Protein 9FF9 (pdb70)

Structure (mmCIF, N/CA/C/O backbone):
data_9FF9
#
_entry.id   9FF9
#
_cell.length_a   25.401
_cell.length_b   38.318
_cell.length_c   97.542
_cell.angle_alpha   97.71
_cell.angle_beta   94.71
_cell.angle_gamma   101.5
#
_symmetry.space_group_name_H-M   'P 1'
#
loop_
_entity.id
_entity.type
_entity.pdbx_description
1 polymer Tropomyosin
2 water water
#
loop_
_atom_site.group_PDB
_atom_site.id
_atom_site.type_symbol
_atom_site.label_atom_id
_atom_site.label_alt_id
_atom_site.label_comp_id
_atom_site.label_asym_id
_atom_site.label_entity_id
_atom_site.label_seq_id
_atom_site.pdbx_PDB_ins_code
_atom_site.Cartn_x
_atom_site.Cartn_y
_atom_site.Cartn_z
_atom_site.occupancy
_atom_site.B_iso_or_equiv
_atom_site.auth_seq_id
_atom_site.auth_comp_id
_atom_site.auth_asym_id
_atom_site.auth_atom_id
_atom_site.pdbx_PDB_model_num
ATOM 4 N N . MET A 1 2 ? 80.024 -119.876 94.147 1 16.01 2 MET A N 1
ATOM 5 C CA . MET A 1 2 ? 80.544 -119.343 92.902 1 14.76 2 MET A CA 1
ATOM 6 C C . MET A 1 2 ? 79.391 -119.02 91.958 1 15.4 2 MET A C 1
ATOM 7 O O . MET A 1 2 ? 79.493 -118.059 91.157 1 26.04 2 MET A O 1
ATOM 12 N N . ASP A 1 3 ? 78.313 -119.794 92.035 1 33.14 3 ASP A N 1
ATOM 13 C CA . ASP A 1 3 ? 77.153 -119.567 91.18 1 24.94 3 ASP A CA 1
ATOM 14 C C . ASP A 1 3 ? 76.542 -118.197 91.452 1 17.5 3 ASP A C 1
ATOM 15 O O . ASP A 1 3 ? 76.115 -117.51 90.528 1 25.17 3 ASP A O 1
ATOM 20 N N . LYS A 1 4 ? 76.504 -117.795 92.725 1 15.97 4 LYS A N 1
ATOM 21 C CA . LYS A 1 4 ? 76.045 -116.447 93.037 1 17.43 4 LYS A CA 1
ATOM 22 C C . LYS A 1 4 ? 77.054 -115.402 92.582 1 20.67 4 LYS A C 1
ATOM 23 O O . LYS A 1 4 ? 76.665 -114.296 92.188 1 29.21 4 LYS A O 1
ATOM 29 N N . LEU A 1 5 ? 78.345 -115.735 92.619 1 22.16 5 LEU A N 1
ATOM 30 C CA . LEU A 1 5 ? 79.368 -114.791 92.185 1 17.94 5 LEU A CA 1
ATOM 31 C C . LEU A 1 5 ? 79.287 -114.554 90.683 1 18.8 5 LEU A C 1
ATOM 32 O O . LEU A 1 5 ? 79.272 -113.406 90.227 1 22.95 5 LEU A O 1
ATOM 37 N N . ARG A 1 6 ? 79.23 -115.635 89.898 1 19.48 6 ARG A N 1
ATOM 38 C CA . ARG A 1 6 ? 79.064 -115.497 88.455 1 15.76 6 ARG A CA 1
ATOM 39 C C . ARG A 1 6 ? 77.771 -114.773 88.112 1 19.92 6 ARG A C 1
ATOM 40 O O . ARG A 1 6 ? 77.707 -114.057 87.107 1 27.18 6 ARG A O 1
ATOM 48 N N . GLU A 1 7 ? 76.736 -114.943 88.937 1 29.07 7 GLU A N 1
ATOM 49 C CA . GLU A 1 7 ? 75.476 -114.243 88.713 1 24.72 7 GLU A CA 1
ATOM 50 C C . GLU A 1 7 ? 75.66 -112.734 88.805 1 25.34 7 GLU A C 1
ATOM 51 O O . GLU A 1 7 ? 75.285 -111.993 87.889 1 42.11 7 GLU A O 1
ATOM 57 N N . LYS A 1 8 ? 76.241 -112.258 89.91 1 26.43 8 LYS A N 1
ATOM 58 C CA . LYS A 1 8 ? 76.368 -110.819 90.116 1 28.09 8 LYS A CA 1
ATOM 59 C C . LYS A 1 8 ? 77.314 -110.19 89.099 1 20.26 8 LYS A C 1
ATOM 60 O O . LYS A 1 8 ? 77.038 -109.103 88.579 1 22.54 8 LYS A O 1
ATOM 66 N N . ILE A 1 9 ? 78.43 -110.858 88.8 1 29.17 9 ILE A N 1
ATOM 67 C CA . IL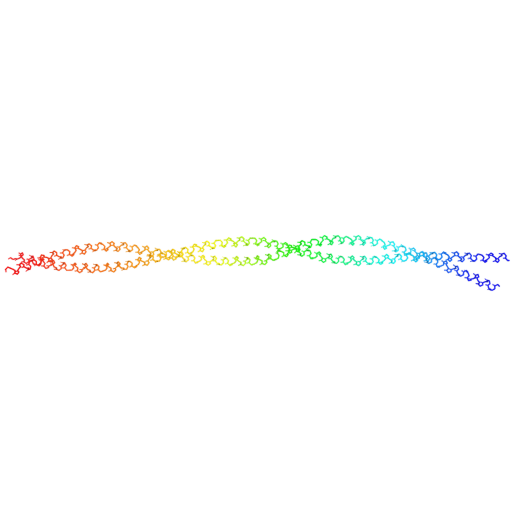E A 1 9 ? 79.389 -110.312 87.844 1 16.31 9 ILE A CA 1
ATOM 68 C C . ILE A 1 9 ? 78.76 -110.21 86.459 1 30 9 ILE A C 1
ATOM 69 O O . ILE A 1 9 ? 78.88 -109.183 85.781 1 43.78 9 ILE A O 1
ATOM 74 N N . ASN A 1 10 ? 78.072 -111.269 86.022 1 30.96 10 ASN A N 1
ATOM 75 C CA . ASN A 1 10 ? 77.393 -111.221 84.731 1 22.7 10 ASN A CA 1
ATOM 76 C C . ASN A 1 10 ? 76.275 -110.188 84.728 1 27.03 10 ASN A C 1
ATOM 77 O O . ASN A 1 10 ? 76.01 -109.565 83.694 1 36.84 10 ASN A O 1
ATOM 82 N N . ALA A 1 11 ? 75.612 -109.989 85.87 1 24.22 11 ALA A N 1
ATOM 83 C CA . ALA A 1 11 ? 74.603 -108.94 85.958 1 19.4 11 ALA A CA 1
ATOM 84 C C . ALA A 1 11 ? 75.237 -107.555 85.939 1 25.62 11 ALA A C 1
ATOM 85 O O . ALA A 1 11 ? 74.636 -106.605 85.423 1 26.89 11 ALA A O 1
ATOM 87 N N . ALA A 1 12 ? 76.444 -107.42 86.491 1 24.51 12 ALA A N 1
ATOM 88 C CA . ALA A 1 12 ? 77.127 -106.132 86.465 1 26.76 12 ALA A CA 1
ATOM 89 C C . ALA A 1 12 ? 77.65 -105.815 85.071 1 23.26 12 ALA A C 1
ATOM 90 O O . ALA A 1 12 ? 77.596 -104.662 84.629 1 24.67 12 ALA A O 1
ATOM 92 N N . ARG A 1 13 ? 78.161 -106.824 84.363 1 27.57 13 ARG A N 1
ATOM 93 C CA . ARG A 1 13 ? 78.641 -106.591 83.005 1 31.14 13 ARG A CA 1
ATOM 94 C C . ARG A 1 13 ? 77.486 -106.279 82.061 1 29.99 13 ARG A C 1
ATOM 95 O O . ARG A 1 13 ? 77.622 -105.439 81.164 1 36.43 13 ARG A O 1
ATOM 103 N N . ALA A 1 14 ? 76.34 -106.938 82.25 1 25.32 14 ALA A N 1
ATOM 104 C CA . ALA A 1 14 ? 75.158 -106.589 81.469 1 24.07 14 ALA A CA 1
ATOM 105 C C . ALA A 1 14 ? 74.653 -105.197 81.829 1 30.3 14 ALA A C 1
ATOM 106 O O . ALA A 1 14 ? 74.173 -104.46 80.96 1 24.1 14 ALA A O 1
ATOM 108 N N . GLU A 1 15 ? 74.752 -104.821 83.106 1 31.68 15 GLU A N 1
ATOM 109 C CA . GLU A 1 15 ? 74.356 -103.477 83.511 1 26.65 15 GLU A CA 1
ATOM 110 C C . GLU A 1 15 ? 75.297 -102.424 82.944 1 31.22 15 GLU A C 1
ATOM 111 O O . GLU A 1 15 ? 74.873 -101.298 82.659 1 38.21 15 GLU A O 1
ATOM 117 N N . THR A 1 16 ? 76.576 -102.762 82.78 1 26.44 16 THR A N 1
ATOM 118 C CA . THR A 1 16 ? 77.503 -101.83 82.15 1 23.76 16 THR A CA 1
ATOM 119 C C . THR A 1 16 ? 77.251 -101.74 80.65 1 38.18 16 THR A C 1
ATOM 120 O O . THR A 1 16 ? 77.334 -100.654 80.064 1 47.21 16 THR A O 1
ATOM 124 N N . ASP A 1 17 ? 76.928 -102.869 80.016 1 33.93 17 ASP A N 1
ATOM 125 C CA . ASP A 1 17 ? 76.697 -102.869 78.576 1 36.24 17 ASP A CA 1
ATOM 126 C C . ASP A 1 17 ? 75.435 -102.101 78.205 1 38.08 17 ASP A C 1
ATOM 127 O O . ASP A 1 17 ? 75.392 -101.456 77.151 1 40.54 17 ASP A O 1
ATOM 132 N N . GLU A 1 18 ? 74.399 -102.155 79.045 1 40.45 18 GLU A N 1
ATOM 133 C CA . GLU A 1 18 ? 73.211 -101.353 78.776 1 39.12 18 GLU A CA 1
ATOM 134 C C . GLU A 1 18 ? 73.465 -99.882 79.065 1 46.28 18 GLU A C 1
ATOM 135 O O . GLU A 1 18 ? 72.836 -99.014 78.45 1 65.2 18 GLU A O 1
ATOM 141 N N . ALA A 1 19 ? 74.378 -99.585 79.991 1 39.76 19 ALA A N 1
ATOM 142 C CA . ALA A 1 19 ? 74.671 -98.196 80.321 1 38.97 19 ALA A CA 1
ATOM 143 C C . ALA A 1 19 ? 75.481 -97.517 79.224 1 43.42 19 ALA A C 1
ATOM 144 O O . ALA A 1 19 ? 75.25 -96.342 78.92 1 47.23 19 ALA A O 1
ATOM 146 N N . VAL A 1 20 ? 76.434 -98.232 78.618 1 42.97 20 VAL A N 1
ATOM 147 C CA . VAL A 1 20 ? 77.218 -97.629 77.543 1 45.27 20 VAL A CA 1
ATOM 148 C C . VAL A 1 20 ? 76.375 -97.474 76.284 1 43.2 20 VAL A C 1
ATOM 149 O O . VAL A 1 20 ? 76.561 -96.519 75.521 1 37.27 20 VAL A O 1
ATOM 153 N N . ALA A 1 21 ? 75.437 -98.393 76.042 1 37.34 21 ALA A N 1
ATOM 154 C CA . ALA A 1 21 ? 74.509 -98.208 74.932 1 38.82 21 ALA A CA 1
ATOM 155 C C . ALA A 1 21 ? 73.482 -97.13 75.248 1 37.21 21 ALA A C 1
ATOM 156 O O . ALA A 1 21 ? 73.023 -96.426 74.341 1 37.88 21 ALA A O 1
ATOM 158 N N . ARG A 1 22 ? 73.116 -96.983 76.522 1 32.44 22 ARG A N 1
ATOM 159 C CA . ARG A 1 22 ? 72.227 -95.897 76.917 1 32.86 22 ARG A CA 1
ATOM 160 C C . ARG A 1 22 ? 72.917 -94.545 76.775 1 34.34 22 ARG A C 1
ATOM 161 O O . ARG A 1 22 ? 72.281 -93.553 76.4 1 37.71 22 ARG A O 1
ATOM 169 N N . ALA A 1 23 ? 74.22 -94.49 77.061 1 43.53 23 ALA A N 1
ATOM 170 C CA . ALA A 1 23 ? 74.955 -93.235 76.943 1 41.62 23 ALA A CA 1
ATOM 171 C C . ALA A 1 23 ? 75.208 -92.885 75.483 1 41.05 23 ALA A C 1
ATOM 172 O O . ALA A 1 23 ? 75.016 -91.736 75.069 1 59.54 23 ALA A O 1
ATOM 174 N N . GLU A 1 24 ? 75.632 -93.867 74.684 1 30.46 24 GLU A N 1
ATOM 175 C CA . GLU A 1 24 ? 75.867 -93.611 73.266 1 39.06 24 GLU A CA 1
ATOM 176 C C . GLU A 1 24 ? 74.594 -93.144 72.57 1 38.55 24 GLU A C 1
ATOM 177 O O . GLU A 1 24 ? 74.641 -92.274 71.693 1 42.78 24 GLU A O 1
ATOM 183 N N . ALA A 1 25 ? 73.448 -93.713 72.946 1 30.84 25 ALA A N 1
ATOM 184 C CA . ALA A 1 25 ? 72.184 -93.254 72.382 1 32.76 25 ALA A CA 1
ATOM 185 C C . ALA A 1 25 ? 71.844 -91.853 72.872 1 33.3 25 ALA A C 1
ATOM 186 O O . ALA A 1 25 ? 71.321 -91.032 72.109 1 37.86 25 ALA A O 1
ATOM 188 N N . ALA A 1 26 ? 72.14 -91.559 74.14 1 36.04 26 ALA A N 1
ATOM 189 C CA . ALA A 1 26 ? 71.861 -90.23 74.673 1 28.87 26 ALA A CA 1
ATOM 190 C C . ALA A 1 26 ? 72.833 -89.196 74.118 1 30.72 26 ALA A C 1
ATOM 191 O O . ALA A 1 26 ? 72.454 -88.043 73.885 1 39.16 26 ALA A O 1
ATOM 193 N N . GLU A 1 27 ? 74.093 -89.587 73.905 1 32.02 27 GLU A N 1
ATOM 194 C CA . GLU A 1 27 ? 75.049 -88.673 73.286 1 38.41 27 GLU A CA 1
ATOM 195 C C . GLU A 1 27 ? 74.731 -88.444 71.814 1 33.73 27 GLU A C 1
ATOM 196 O O . GLU A 1 27 ? 75.027 -87.371 71.276 1 28.42 27 GLU A O 1
ATOM 202 N N . ALA A 1 28 ? 74.134 -89.435 71.148 1 32.3 28 ALA A N 1
ATOM 203 C CA . ALA A 1 28 ? 73.796 -89.284 69.738 1 30.56 28 ALA A CA 1
ATOM 204 C C . ALA A 1 28 ? 72.561 -88.413 69.549 1 40.36 28 ALA A C 1
ATOM 205 O O . ALA A 1 28 ? 72.474 -87.659 68.573 1 55.78 28 ALA A O 1
ATOM 207 N N . LYS A 1 29 ? 71.594 -88.506 70.462 1 34.36 29 LYS A N 1
ATOM 208 C CA . LYS A 1 29 ? 70.414 -87.656 70.389 1 28.35 29 LYS A CA 1
ATOM 209 C C . LYS A 1 29 ? 70.679 -86.252 70.915 1 33.46 29 LYS A C 1
ATOM 210 O O . LYS A 1 29 ? 69.977 -85.316 70.521 1 46.92 29 LYS A O 1
ATOM 216 N N . LEU A 1 30 ? 71.68 -86.088 71.785 1 36.17 30 LEU A N 1
ATOM 217 C CA . LEU A 1 30 ? 72.021 -84.762 72.293 1 25.93 30 LEU A CA 1
ATOM 218 C C . LEU A 1 30 ? 72.484 -83.844 71.168 1 38.05 30 LEU A C 1
ATOM 219 O O . LEU A 1 30 ? 72.034 -82.697 71.061 1 55.55 30 LEU A O 1
ATOM 224 N N . LYS A 1 31 ? 73.386 -84.335 70.316 1 38.64 31 LYS A N 1
ATOM 225 C CA . LYS A 1 31 ? 73.891 -83.518 69.218 1 45.28 31 LYS A CA 1
ATOM 226 C C . LYS A 1 31 ? 72.811 -83.231 68.182 1 38.55 31 LYS A C 1
ATOM 227 O O . LYS A 1 31 ? 72.879 -82.211 67.487 1 41.28 31 LYS A O 1
ATOM 233 N N . GLU A 1 32 ? 71.809 -84.103 68.066 1 34.12 32 GLU A N 1
ATOM 234 C CA . GLU A 1 32 ? 70.754 -83.889 67.082 1 35.53 32 GLU A CA 1
ATOM 235 C C . GLU A 1 32 ? 69.796 -82.786 67.521 1 47.52 32 GLU A C 1
ATOM 236 O O . GLU A 1 32 ? 69.467 -81.891 66.734 1 53.89 32 GLU A O 1
ATOM 242 N N . VAL A 1 33 ? 69.344 -82.829 68.775 1 47.28 33 VAL A N 1
ATOM 243 C CA . VAL A 1 33 ? 68.4 -81.819 69.242 1 42.35 33 VAL A CA 1
ATOM 244 C C . VAL A 1 33 ? 69.103 -80.495 69.529 1 39.64 33 VAL A C 1
ATOM 245 O O . VAL A 1 33 ? 68.471 -79.434 69.478 1 64 33 VAL A O 1
ATOM 249 N N . GLU A 1 34 ? 70.402 -80.522 69.837 1 36.03 34 GLU A N 1
ATOM 250 C CA . GLU A 1 34 ? 71.138 -79.268 69.959 1 33.13 34 GLU A CA 1
ATOM 251 C C . GLU A 1 34 ? 71.296 -78.588 68.608 1 36.92 34 GLU A C 1
ATOM 252 O O . GLU A 1 34 ? 71.324 -77.354 68.534 1 41.06 34 GLU A O 1
ATOM 258 N N . LEU A 1 35 ? 71.401 -79.37 67.533 1 38.57 35 LEU A N 1
ATOM 259 C CA . LEU A 1 35 ? 71.386 -78.789 66.196 1 42.55 35 LEU A CA 1
ATOM 260 C C . LEU A 1 35 ? 70.022 -78.189 65.882 1 34.11 35 LEU A C 1
ATOM 261 O O . LEU A 1 35 ? 69.925 -77.032 65.456 1 37.43 35 LEU A O 1
ATOM 266 N N . GLN A 1 36 ? 68.953 -78.96 66.102 1 25.82 36 GLN A N 1
ATOM 267 C CA . GLN A 1 36 ? 67.607 -78.454 65.855 1 25.7 36 GLN A CA 1
ATOM 268 C C . GLN A 1 36 ? 67.309 -77.22 66.695 1 28.11 36 GLN A C 1
ATOM 269 O O . GLN A 1 36 ? 66.552 -76.343 66.262 1 29.7 36 GLN A O 1
ATOM 275 N N . LEU A 1 37 ? 67.892 -77.132 67.893 1 42.22 37 LEU A N 1
ATOM 276 C CA . LEU A 1 37 ? 67.745 -75.925 68.698 1 36.04 37 LEU A CA 1
ATOM 277 C C . LEU A 1 37 ? 68.436 -74.736 68.044 1 36.22 37 LEU A C 1
ATOM 278 O O . LEU A 1 37 ? 67.961 -73.601 68.158 1 48.57 37 LEU A O 1
ATOM 283 N N . SER A 1 38 ? 69.552 -74.973 67.354 1 33.35 38 SER A N 1
ATOM 284 C CA . SER A 1 38 ? 70.219 -73.889 66.641 1 40.04 38 SER A CA 1
ATOM 285 C C . SER A 1 38 ? 69.41 -73.454 65.429 1 38.38 38 SER A C 1
ATOM 286 O O . SER A 1 38 ? 69.357 -72.262 65.106 1 46.71 38 SER A O 1
ATOM 289 N N . LEU A 1 39 ? 68.766 -74.406 64.749 1 37.1 39 LEU A N 1
ATOM 290 C CA . LEU A 1 39 ? 67.892 -74.053 63.635 1 28.22 39 LEU A CA 1
ATOM 291 C C . LEU A 1 39 ? 66.707 -73.218 64.104 1 37.93 39 LEU A C 1
ATOM 292 O O . LEU A 1 39 ? 66.361 -72.212 63.475 1 47.53 39 LEU A O 1
ATOM 297 N N . LYS A 1 40 ? 66.072 -73.621 65.206 1 42.44 40 LYS A N 1
ATOM 298 C CA . LYS A 1 40 ? 64.899 -72.902 65.687 1 34.9 40 LYS A CA 1
ATOM 299 C C . LYS A 1 40 ? 65.26 -71.508 66.182 1 31.15 40 LYS A C 1
ATOM 300 O O . LYS A 1 40 ? 64.423 -70.601 66.132 1 45.06 40 LYS A O 1
ATOM 306 N N . GLU A 1 41 ? 66.492 -71.315 66.66 1 30.06 41 GLU A N 1
ATOM 307 C CA . GLU A 1 41 ? 66.906 -69.988 67.102 1 36.34 41 GLU A CA 1
ATOM 308 C C . GLU A 1 41 ? 67.12 -69.051 65.92 1 42.87 41 GLU A C 1
ATOM 309 O O . GLU A 1 41 ? 66.83 -67.852 66.01 1 48.73 41 GLU A O 1
ATOM 315 N N . GLN A 1 42 ? 67.628 -69.576 64.803 1 45.47 42 GLN A N 1
ATOM 316 C CA . GLN A 1 42 ? 67.801 -68.746 63.616 1 52.17 42 GLN A CA 1
ATOM 317 C C . GLN A 1 42 ? 66.458 -68.398 62.989 1 36.55 42 GLN A C 1
ATOM 318 O O . GLN A 1 42 ? 66.266 -67.279 62.499 1 39.25 42 GLN A O 1
ATOM 324 N N . GLU A 1 43 ? 65.513 -69.34 63.002 1 33.23 43 GLU A N 1
ATOM 325 C CA . GLU A 1 43 ? 64.197 -69.075 62.433 1 30.51 43 GLU A CA 1
ATOM 326 C C . GLU A 1 43 ? 63.394 -68.111 63.295 1 36.91 43 GLU A C 1
ATOM 327 O O . GLU A 1 43 ? 62.551 -67.374 62.773 1 41.59 43 GLU A O 1
ATOM 333 N N . TYR A 1 44 ? 63.639 -68.098 6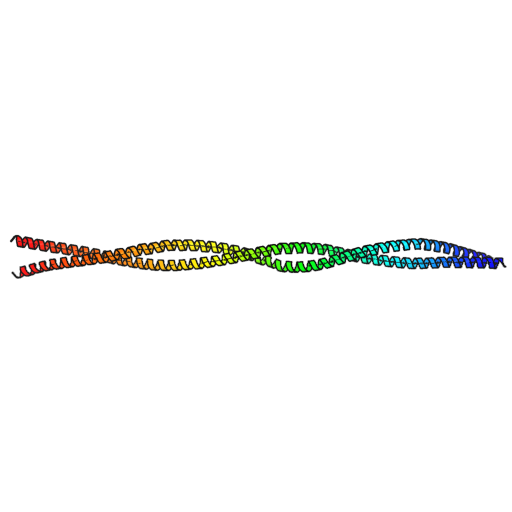4.607 1 38.19 44 TYR A N 1
ATOM 334 C CA . TYR A 1 44 ? 62.91 -67.183 65.479 1 38.87 44 TYR A CA 1
ATOM 335 C C . TYR A 1 44 ? 63.407 -65.752 65.319 1 55.81 44 TYR A C 1
ATOM 336 O O . TYR A 1 44 ? 62.618 -64.803 65.397 1 67.51 44 TYR A O 1
ATOM 345 N N . GLU A 1 45 ? 64.712 -65.575 65.098 1 54.5 45 GLU A N 1
ATOM 346 C CA . GLU A 1 45 ? 65.254 -64.23 64.933 1 59.93 45 GLU A CA 1
ATOM 347 C C . GLU A 1 45 ? 64.841 -63.625 63.597 1 54.37 45 GLU A C 1
ATOM 348 O O . GLU A 1 45 ? 64.561 -62.423 63.514 1 64.31 45 GLU A O 1
ATOM 354 N N . SER A 1 46 ? 64.8 -64.439 62.539 1 52.77 46 SER A N 1
ATOM 355 C CA . SER A 1 46 ? 64.365 -63.938 61.24 1 45.99 46 SER A CA 1
ATOM 356 C C . SER A 1 46 ? 62.876 -63.622 61.242 1 38.95 46 SER A C 1
ATOM 357 O O . SER A 1 46 ? 62.446 -62.614 60.67 1 48.24 46 SER A O 1
ATOM 360 N N . LEU A 1 47 ? 62.073 -64.475 61.881 1 31.52 47 LEU A N 1
ATOM 361 C CA . LEU A 1 47 ? 60.638 -64.227 61.955 1 40.47 47 LEU A CA 1
ATOM 362 C C . LEU A 1 47 ? 60.322 -63.018 62.826 1 35.49 47 LEU A C 1
ATOM 363 O O . LEU A 1 47 ? 59.346 -62.305 62.563 1 49.86 47 LEU A O 1
ATOM 368 N N . SER A 1 48 ? 61.133 -62.768 63.859 1 39.91 48 SER A N 1
ATOM 369 C CA . SER A 1 48 ? 60.893 -61.616 64.721 1 45.11 48 SER A CA 1
ATOM 370 C C . SER A 1 48 ? 61.199 -60.31 64.003 1 48.36 48 SER A C 1
ATOM 371 O O . SER A 1 48 ? 60.54 -59.296 64.258 1 64.79 48 SER A O 1
ATOM 374 N N . ARG A 1 49 ? 62.189 -60.312 63.109 1 47.18 49 ARG A N 1
ATOM 375 C CA . ARG A 1 49 ? 62.462 -59.118 62.317 1 47.46 49 ARG A CA 1
ATOM 376 C C . ARG A 1 49 ? 61.365 -58.862 61.292 1 49.12 49 ARG A C 1
ATOM 377 O O . ARG A 1 49 ? 61.059 -57.703 60.992 1 55.38 49 ARG A O 1
ATOM 385 N N . LYS A 1 50 ? 60.764 -59.922 60.746 1 37.49 50 LYS A N 1
ATOM 386 C CA . LYS A 1 50 ? 59.671 -59.739 59.797 1 38.91 50 LYS A CA 1
ATOM 387 C C . LYS A 1 50 ? 58.399 -59.283 60.502 1 50.27 50 LYS A C 1
ATOM 388 O O . LYS A 1 50 ? 57.654 -58.45 59.973 1 52.47 50 LYS A O 1
ATOM 394 N N . SER A 1 51 ? 58.139 -59.812 61.701 1 51.09 51 SER A N 1
ATOM 395 C CA . SER A 1 51 ? 56.926 -59.446 62.426 1 44.89 51 SER A CA 1
ATOM 396 C C . SER A 1 51 ? 56.97 -57.993 62.883 1 47.91 51 SER A C 1
ATOM 397 O O . SER A 1 51 ? 55.979 -57.265 62.75 1 67.45 51 SER A O 1
ATOM 400 N N . GLU A 1 52 ? 58.108 -57.552 63.424 1 45.18 52 GLU A N 1
ATOM 401 C CA . GLU A 1 52 ? 58.232 -56.155 63.824 1 56.27 52 GLU A CA 1
ATOM 402 C C . GLU A 1 52 ? 58.268 -55.226 62.617 1 57.67 52 GLU A C 1
ATOM 403 O O . GLU A 1 52 ? 57.915 -54.047 62.732 1 52 52 GLU A O 1
ATOM 409 N N . ALA A 1 53 ? 58.691 -55.734 61.458 1 54.46 53 ALA A N 1
ATOM 410 C CA . ALA A 1 53 ? 58.656 -54.929 60.243 1 50.04 53 ALA A CA 1
ATOM 411 C C . ALA A 1 53 ? 57.223 -54.63 59.834 1 45.74 53 ALA A C 1
ATOM 412 O O . ALA A 1 53 ? 56.876 -53.481 59.535 1 51.53 53 ALA A O 1
ATOM 414 N N . ALA A 1 54 ? 56.374 -55.661 59.81 1 40.94 54 ALA A N 1
ATOM 415 C CA . ALA A 1 54 ? 54.963 -55.449 59.523 1 49.21 54 ALA A CA 1
ATOM 416 C C . ALA A 1 54 ? 54.268 -54.665 60.627 1 54.02 54 ALA A C 1
ATOM 417 O O . ALA A 1 54 ? 53.241 -54.03 60.365 1 50.91 54 ALA A O 1
ATOM 419 N N . GLU A 1 55 ? 54.791 -54.711 61.855 1 55.05 55 GLU A N 1
ATOM 420 C CA . GLU A 1 55 ? 54.184 -53.956 62.946 1 56.3 55 GLU A CA 1
ATOM 421 C C . GLU A 1 55 ? 54.423 -52.461 62.775 1 56.58 55 GLU A C 1
ATOM 422 O O . GLU A 1 55 ? 53.545 -51.647 63.08 1 60.05 55 GLU A O 1
ATOM 428 N N . SER A 1 56 ? 55.604 -52.079 62.282 1 48.94 56 SER A N 1
ATOM 429 C CA . SER A 1 56 ? 55.867 -50.669 62.013 1 55.1 56 SER A CA 1
ATOM 430 C C . SER A 1 56 ? 55.124 -50.195 60.772 1 49.69 56 SER A C 1
ATOM 431 O O . SER A 1 56 ? 54.659 -49.05 60.72 1 41.13 56 SER A O 1
ATOM 434 N N . GLN A 1 57 ? 55.005 -51.059 59.76 1 50.81 57 GLN A N 1
ATOM 435 C CA . GLN A 1 57 ? 54.229 -50.72 58.573 1 46.92 57 GLN A CA 1
ATOM 436 C C . GLN A 1 57 ? 52.73 -50.689 58.845 1 54.09 57 GLN A C 1
ATOM 437 O O . GLN A 1 57 ? 51.978 -50.147 58.027 1 63.78 57 GLN A O 1
ATOM 443 N N . LEU A 1 58 ? 52.281 -51.26 59.965 1 47.61 58 LEU A N 1
ATOM 444 C CA . LEU A 1 58 ? 50.878 -51.174 60.349 1 49.52 58 LEU A CA 1
ATOM 445 C C . LEU A 1 58 ? 50.568 -49.868 61.07 1 48.61 58 LEU A C 1
ATOM 446 O O . LEU A 1 58 ? 49.474 -49.316 60.907 1 54.12 58 LEU A O 1
ATOM 451 N N . GLU A 1 59 ? 51.514 -49.362 61.864 1 45.1 59 GLU A N 1
ATOM 452 C CA . GLU A 1 59 ? 51.297 -48.11 62.58 1 50.42 59 GLU A CA 1
ATOM 453 C C . GLU A 1 59 ? 51.2 -46.937 61.614 1 50.97 59 GLU A C 1
ATOM 454 O O . GLU A 1 59 ? 50.283 -46.114 61.713 1 64.1 59 GLU A O 1
ATOM 460 N N . GLU A 1 60 ? 52.143 -46.841 60.673 1 42.94 60 GLU A N 1
ATOM 461 C CA . GLU A 1 60 ? 52.11 -45.749 59.705 1 56.3 60 GLU A CA 1
ATOM 462 C C . GLU A 1 60 ? 50.892 -45.843 58.797 1 56.27 60 GLU A C 1
ATOM 463 O O . GLU A 1 60 ? 50.43 -44.822 58.274 1 67.44 60 GLU A O 1
ATOM 469 N N . LEU A 1 61 ? 50.358 -47.049 58.601 1 52.88 61 LEU A N 1
ATOM 470 C CA . LEU A 1 61 ? 49.171 -47.213 57.773 1 57.9 61 LEU A CA 1
ATOM 471 C C . LEU A 1 61 ? 47.899 -46.847 58.527 1 56.96 61 LEU A C 1
ATOM 472 O O . LEU A 1 61 ? 46.935 -46.373 57.913 1 46.68 61 LEU A O 1
ATOM 477 N N . GLU A 1 62 ? 47.876 -47.057 59.846 1 54.41 62 GLU A N 1
ATOM 478 C CA . GLU A 1 62 ? 46.717 -46.656 60.639 1 49.75 62 GLU A CA 1
ATOM 479 C C . GLU A 1 62 ? 46.598 -45.14 60.711 1 50.5 62 GLU A C 1
ATOM 480 O O . GLU A 1 62 ? 45.496 -44.593 60.594 1 49.68 62 GLU A O 1
ATOM 486 N N . GLU A 1 63 ? 47.722 -44.444 60.907 1 52.82 63 GLU A N 1
ATOM 487 C CA . GLU A 1 63 ? 47.698 -42.985 60.91 1 54.07 63 GLU A CA 1
ATOM 488 C C . GLU A 1 63 ? 47.245 -42.44 59.562 1 49.36 63 GLU A C 1
ATOM 489 O O . GLU A 1 63 ? 46.468 -41.48 59.502 1 58.77 63 GLU A O 1
ATOM 495 N N . GLU A 1 64 ? 47.721 -43.041 58.469 1 47.49 64 GLU A N 1
ATOM 496 C CA . GLU A 1 64 ? 47.275 -42.623 57.145 1 45.98 64 GLU A CA 1
ATOM 497 C C . GLU A 1 64 ? 45.784 -42.88 56.964 1 45.02 64 GLU A C 1
ATOM 498 O O . GLU A 1 64 ? 45.075 -42.071 56.354 1 53.26 64 GLU A O 1
ATOM 504 N N . THR A 1 65 ? 45.289 -44 57.497 1 44.22 65 THR A N 1
ATOM 505 C CA . THR A 1 65 ? 43.861 -44.291 57.415 1 49.89 65 THR A CA 1
ATOM 506 C C . THR A 1 65 ? 43.039 -43.268 58.189 1 54.23 65 THR A C 1
ATOM 507 O O . THR A 1 65 ? 41.893 -42.985 57.821 1 56.94 65 THR A O 1
ATOM 511 N N . LYS A 1 66 ? 43.607 -42.699 59.255 1 53.2 66 LYS A N 1
ATOM 512 C CA . LYS A 1 66 ? 42.904 -41.678 60.024 1 46.25 66 LYS A CA 1
ATOM 513 C C . LYS A 1 66 ? 42.633 -40.445 59.172 1 53.85 66 LYS A C 1
ATOM 514 O O . LYS A 1 66 ? 41.48 -40.04 58.988 1 72.27 66 LYS A O 1
ATOM 520 N N . GLN A 1 67 ? 43.695 -39.838 58.636 1 47.14 67 GLN A N 1
ATOM 521 C CA . GLN A 1 67 ? 43.545 -38.596 57.886 1 56.23 67 GLN A CA 1
ATOM 522 C C . GLN A 1 67 ? 42.668 -38.78 56.655 1 64.18 67 GLN A C 1
ATOM 523 O O . GLN A 1 67 ? 41.982 -37.84 56.236 1 79.61 67 GLN A O 1
ATOM 529 N N . LEU A 1 68 ? 42.671 -39.977 56.067 1 62.23 68 LEU A N 1
ATOM 530 C CA . LEU A 1 68 ? 41.857 -40.218 54.88 1 84.97 68 LEU A CA 1
ATOM 531 C C . LEU A 1 68 ? 40.373 -40.28 55.226 1 84.14 68 LEU A C 1
ATOM 532 O O . LEU A 1 68 ? 39.538 -39.749 54.485 1 90.01 68 LEU A O 1
ATOM 537 N N . ARG A 1 69 ? 40.025 -40.926 56.343 1 83.31 69 ARG A N 1
ATOM 538 C CA . ARG A 1 69 ? 38.624 -40.997 56.746 1 82.89 69 ARG A CA 1
ATOM 539 C C . ARG A 1 69 ? 38.073 -39.624 57.102 1 75.77 69 ARG A C 1
ATOM 540 O O . ARG A 1 69 ? 36.872 -39.377 56.943 1 81.85 69 ARG A O 1
ATOM 548 N N . LEU A 1 70 ? 38.928 -38.721 57.585 1 64.76 70 LEU A N 1
ATOM 549 C CA . LEU A 1 70 ? 38.472 -37.377 57.924 1 80.39 70 LEU A CA 1
ATOM 550 C C . LEU A 1 70 ? 38.097 -36.592 56.673 1 87.36 70 LEU A C 1
ATOM 551 O O . LEU A 1 70 ? 37.022 -35.985 56.606 1 88.24 70 LEU A O 1
ATOM 556 N N . LYS A 1 71 ? 38.975 -36.592 55.668 1 82.85 71 LYS A N 1
ATOM 557 C CA . LYS A 1 71 ? 38.708 -35.824 54.458 1 85.76 71 LYS A CA 1
ATOM 558 C C . LYS A 1 71 ? 37.655 -36.491 53.582 1 89.47 71 LYS A C 1
ATOM 559 O O . LYS A 1 71 ? 36.938 -35.803 52.848 1 86.67 71 LYS A O 1
ATOM 565 N N . ALA A 1 72 ? 37.544 -37.822 53.644 1 95.4 72 ALA A N 1
ATOM 566 C CA . ALA A 1 72 ? 36.587 -38.521 52.791 1 94.18 72 ALA A CA 1
ATOM 567 C C . ALA A 1 72 ? 35.152 -38.246 53.221 1 91.71 72 ALA A C 1
ATOM 568 O O . ALA A 1 72 ? 34.275 -38.04 52.374 1 75.86 72 ALA A O 1
ATOM 570 N N . ASP A 1 73 ? 34.891 -38.239 54.53 1 96.23 73 ASP A N 1
ATOM 571 C CA . ASP A 1 73 ? 33.533 -37.992 55.005 1 94.63 73 ASP A CA 1
ATOM 572 C C . ASP A 1 73 ? 33.132 -36.535 54.808 1 95.76 73 ASP A C 1
ATOM 573 O O . ASP A 1 73 ? 31.998 -36.246 54.407 1 96.73 73 ASP A O 1
ATOM 578 N N . ASN A 1 74 ? 34.048 -35.603 55.085 1 94.32 74 ASN A N 1
ATOM 579 C CA . ASN A 1 74 ? 33.73 -34.186 54.94 1 110.66 74 ASN A CA 1
ATOM 580 C C . ASN A 1 74 ? 33.459 -33.823 53.485 1 103.98 74 ASN A C 1
ATOM 581 O O . ASN A 1 74 ? 32.585 -32.998 53.197 1 88.36 74 ASN A O 1
ATOM 586 N N . GLU A 1 75 ? 34.192 -34.427 52.557 1 108.64 75 GLU A N 1
ATOM 587 C CA . GLU A 1 75 ? 34.045 -34.108 51.146 1 102.78 75 GLU A CA 1
ATOM 588 C C . GLU A 1 75 ? 33.063 -35.021 50.422 1 97.97 75 GLU A C 1
ATOM 589 O O . GLU A 1 75 ? 32.797 -34.797 49.236 1 94.6 75 GLU A O 1
ATOM 595 N N . ASP A 1 76 ? 32.524 -36.043 51.093 1 100.64 76 ASP A N 1
ATOM 596 C CA . ASP A 1 76 ? 31.457 -36.837 50.493 1 99.71 76 ASP A CA 1
ATOM 597 C C . ASP A 1 76 ? 30.115 -36.125 50.598 1 96.55 76 ASP A C 1
ATOM 598 O O . ASP A 1 76 ? 29.327 -36.135 49.645 1 90.14 76 ASP A O 1
ATOM 603 N N . ILE A 1 77 ? 29.838 -35.503 51.748 1 93.65 77 ILE A N 1
ATOM 604 C CA . ILE A 1 77 ? 28.664 -34.649 51.862 1 92.34 77 ILE A CA 1
ATOM 605 C C . ILE A 1 77 ? 28.791 -33.437 50.954 1 99.29 77 ILE A C 1
ATOM 606 O O . ILE A 1 77 ? 27.795 -32.752 50.693 1 94.7 77 ILE A O 1
ATOM 611 N N . GLN A 1 78 ? 30.003 -33.153 50.471 1 94.6 78 GLN A N 1
ATOM 612 C CA . GLN A 1 78 ? 30.2 -32.084 49.503 1 84.1 78 GLN A CA 1
ATOM 613 C C . GLN A 1 78 ? 29.733 -32.495 48.112 1 88.77 78 GLN A C 1
ATOM 614 O O . GLN A 1 78 ? 29.393 -31.63 47.296 1 94.81 78 GLN A O 1
ATOM 620 N N . LYS A 1 79 ? 29.705 -33.799 47.825 1 87.2 79 LYS A N 1
ATOM 621 C CA . LYS A 1 79 ? 29.178 -34.257 46.544 1 83.2 79 LYS A CA 1
ATOM 622 C C . LYS A 1 79 ? 27.663 -34.111 46.492 1 85.58 79 LYS A C 1
ATOM 623 O O . LYS A 1 79 ? 27.107 -33.707 45.463 1 62.81 79 LYS A O 1
ATOM 629 N N . THR A 1 80 ? 26.982 -34.43 47.594 1 93.29 80 THR A N 1
ATOM 630 C CA . THR A 1 80 ? 25.534 -34.27 47.646 1 82.43 80 THR A CA 1
ATOM 631 C C . THR A 1 80 ? 25.128 -32.809 47.496 1 74.75 80 THR A C 1
ATOM 632 O O . THR A 1 80 ? 24.067 -32.514 46.936 1 69.16 80 THR A O 1
ATOM 636 N N . GLU A 1 81 ? 25.959 -31.883 47.979 1 70.03 81 GLU A N 1
ATOM 637 C CA . GLU A 1 81 ? 25.615 -30.468 47.893 1 81.56 81 GLU A CA 1
ATOM 638 C C . GLU A 1 81 ? 25.81 -29.935 46.479 1 88.68 81 GLU A C 1
ATOM 639 O O . GLU A 1 81 ? 24.956 -29.203 45.964 1 97.45 81 GLU A O 1
ATOM 645 N N . ALA A 1 82 ? 26.922 -30.293 45.833 1 79.63 82 ALA A N 1
ATOM 646 C CA . ALA A 1 82 ? 27.181 -29.791 44.487 1 73.44 82 ALA A CA 1
ATOM 647 C C . ALA A 1 82 ? 26.196 -30.363 43.478 1 70.26 82 ALA A C 1
ATOM 648 O O . ALA A 1 82 ? 25.804 -29.675 42.527 1 77.77 82 ALA A O 1
ATOM 650 N N . GLU A 1 83 ? 25.798 -31.626 43.653 1 68 83 GLU A N 1
ATOM 651 C CA . GLU A 1 83 ? 24.814 -32.214 42.752 1 74.87 83 GLU A CA 1
ATOM 652 C C . GLU A 1 83 ? 23.47 -31.507 42.865 1 92.7 83 GLU A C 1
ATOM 653 O O . GLU A 1 83 ? 22.712 -31.454 41.89 1 100.11 83 GLU A O 1
ATOM 659 N N . GLN A 1 84 ? 23.156 -30.958 44.041 1 88.37 84 GLN A N 1
ATOM 660 C CA . GLN A 1 84 ? 21.986 -30.097 44.16 1 89.31 84 GLN A CA 1
ATOM 661 C C . GLN A 1 84 ? 22.262 -28.701 43.617 1 77.13 84 GLN A C 1
ATOM 662 O O . GLN A 1 84 ? 21.339 -28.033 43.14 1 89.45 84 GLN A O 1
ATOM 668 N N . LEU A 1 85 ? 23.517 -28.246 43.68 1 68.15 85 LEU A N 1
ATOM 669 C CA . LEU A 1 85 ? 23.87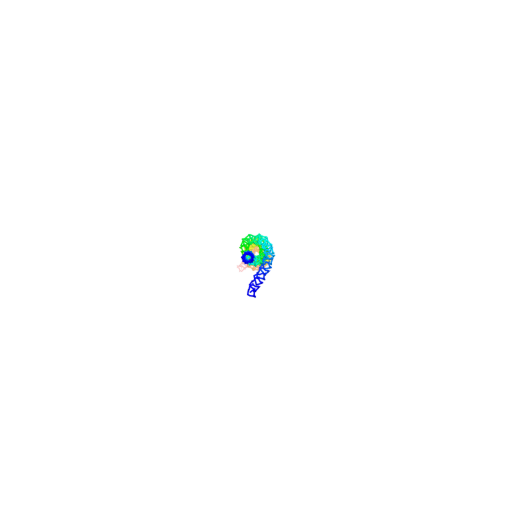7 -26.979 43.05 1 79.64 85 LEU A CA 1
ATOM 670 C C . LEU A 1 85 ? 23.802 -27.081 41.532 1 82.09 85 LEU A C 1
ATOM 671 O O . LEU A 1 85 ? 23.423 -26.117 40.857 1 67.41 85 LEU A O 1
ATOM 676 N N . SER A 1 86 ? 24.17 -28.241 40.979 1 83.34 86 SER A N 1
ATOM 677 C CA . SER A 1 86 ? 24.029 -28.456 39.543 1 78.34 86 SER A CA 1
ATOM 678 C C . SER A 1 86 ? 22.57 -28.392 39.114 1 74.03 86 SER A C 1
ATOM 679 O O . SER A 1 86 ? 22.267 -27.942 38.003 1 71.98 86 SER A O 1
ATOM 682 N N . ARG A 1 87 ? 21.656 -28.837 39.979 1 67.52 87 ARG A N 1
ATOM 683 C CA . ARG A 1 87 ? 20.235 -28.674 39.697 1 73.06 87 ARG A CA 1
ATOM 684 C C . ARG A 1 87 ? 19.811 -27.215 39.794 1 75.28 87 ARG A C 1
ATOM 685 O O . ARG A 1 87 ? 18.9 -26.786 39.078 1 69.96 87 ARG A O 1
ATOM 693 N N . LYS A 1 88 ? 20.452 -26.443 40.676 1 79.3 88 LYS A N 1
ATOM 694 C CA . LYS A 1 88 ? 20.119 -25.028 40.797 1 73.53 88 LYS A CA 1
ATOM 695 C C . LYS A 1 88 ? 20.561 -24.243 39.569 1 67.52 88 LYS A C 1
ATOM 696 O O . LYS A 1 88 ? 19.927 -23.242 39.217 1 64.19 88 LYS A O 1
ATOM 702 N N . VAL A 1 89 ? 21.634 -24.679 38.905 1 68.97 89 VAL A N 1
ATOM 703 C CA . VAL A 1 89 ? 22.037 -24.041 37.656 1 56.08 89 VAL A CA 1
ATOM 704 C C . VAL A 1 89 ? 20.99 -24.279 36.576 1 54.29 89 VAL A C 1
ATOM 705 O O . VAL A 1 89 ? 20.695 -23.387 35.771 1 60.81 89 VAL A O 1
ATOM 709 N N . GLU A 1 90 ? 20.408 -25.481 36.543 1 56.35 90 GLU A N 1
ATOM 710 C CA . GLU A 1 90 ? 19.385 -25.78 35.545 1 57.08 90 GLU A CA 1
ATOM 711 C C . GLU A 1 90 ? 18.127 -24.951 35.776 1 51.32 90 GLU A C 1
ATOM 712 O O . GLU A 1 90 ? 17.502 -24.484 34.818 1 57.99 90 GLU A O 1
ATOM 718 N N . LEU A 1 91 ? 17.742 -24.754 37.04 1 59.38 91 LEU A N 1
ATOM 719 C CA . LEU A 1 91 ? 16.551 -23.961 37.328 1 59.33 91 LEU A CA 1
ATOM 720 C C . LEU A 1 91 ? 16.772 -22.49 36.996 1 57.47 91 LEU A C 1
ATOM 721 O O . LEU A 1 91 ? 15.872 -21.824 36.473 1 56.44 91 LEU A O 1
ATOM 726 N N . LEU A 1 92 ? 17.964 -21.965 37.293 1 59.54 92 LEU A N 1
ATOM 727 C CA . LEU A 1 92 ? 18.267 -20.582 36.943 1 58.18 92 LEU A CA 1
ATOM 728 C C . LEU A 1 92 ? 18.36 -20.392 35.435 1 53.75 92 LEU A C 1
ATOM 729 O O . LEU A 1 92 ? 18.024 -19.317 34.925 1 44.73 92 LEU A O 1
ATOM 734 N N . GLU A 1 93 ? 18.813 -21.415 34.708 1 57.86 93 GLU A N 1
ATOM 735 C CA . GLU A 1 93 ? 18.886 -21.31 33.255 1 58.94 93 GLU A CA 1
ATOM 736 C C . GLU A 1 93 ? 17.493 -21.28 32.638 1 56.93 93 GLU A C 1
ATOM 737 O O . GLU A 1 93 ? 17.261 -20.571 31.653 1 57.87 93 GLU A O 1
ATOM 743 N N . GLU A 1 94 ? 16.553 -22.041 33.205 1 55.92 94 GLU A N 1
ATOM 744 C CA . GLU A 1 94 ? 15.188 -22.032 32.691 1 53.05 94 GLU A CA 1
ATOM 745 C C . GLU A 1 94 ? 14.49 -20.713 32.996 1 55.75 94 GLU A C 1
ATOM 746 O O . GLU A 1 94 ? 13.792 -20.161 32.137 1 58.45 94 GLU A O 1
ATOM 752 N N . GLU A 1 95 ? 14.666 -20.191 34.213 1 66.28 95 GLU A N 1
ATOM 753 C CA . GLU A 1 95 ? 14 -18.948 34.585 1 54.52 95 GLU A CA 1
ATOM 754 C C . GLU A 1 95 ? 14.547 -17.758 33.807 1 55.86 95 GLU A C 1
ATOM 755 O O . GLU A 1 95 ? 13.808 -16.804 33.541 1 64.96 95 GLU A O 1
ATOM 761 N N . LEU A 1 96 ? 15.828 -17.792 33.435 1 55.24 96 LEU A N 1
ATOM 762 C CA . LEU A 1 96 ? 16.374 -16.72 32.61 1 63.72 96 LEU A CA 1
ATOM 763 C C . LEU A 1 96 ? 15.782 -16.746 31.207 1 73.95 96 LEU A C 1
ATOM 764 O O . LEU A 1 96 ? 15.563 -15.692 30.6 1 62.35 96 LEU A O 1
ATOM 769 N N . GLU A 1 97 ? 15.515 -17.942 30.675 1 62.41 97 GLU A N 1
ATOM 770 C CA . GLU A 1 97 ? 14.902 -18.036 29.355 1 61.12 97 GLU A CA 1
ATOM 771 C C . GLU A 1 97 ? 13.449 -17.578 29.377 1 65.16 97 GLU A C 1
ATOM 772 O O . GLU A 1 97 ? 12.967 -17.007 28.392 1 80.82 97 GLU A O 1
ATOM 778 N N . THR A 1 98 ? 12.74 -17.81 30.484 1 57.34 98 THR A N 1
ATOM 779 C CA . THR A 1 98 ? 11.353 -17.369 30.575 1 51.71 98 THR A CA 1
ATOM 780 C C . THR A 1 98 ? 11.259 -15.87 30.837 1 52.07 98 THR A C 1
ATOM 781 O O . THR A 1 98 ? 10.385 -15.195 30.282 1 61.22 98 THR A O 1
ATOM 785 N N . ASN A 1 99 ? 12.145 -15.331 31.678 1 52.07 99 ASN A N 1
ATOM 786 C CA . ASN A 1 99 ? 12.136 -13.893 31.92 1 50.27 99 ASN A CA 1
ATOM 787 C C . ASN A 1 99 ? 12.63 -13.117 30.708 1 52.2 99 ASN A C 1
ATOM 788 O O . ASN A 1 99 ? 12.272 -11.946 30.537 1 56.3 99 ASN A O 1
ATOM 793 N N . ASP A 1 100 ? 13.447 -13.743 29.859 1 50.52 100 ASP A N 1
ATOM 794 C CA . ASP A 1 100 ? 13.907 -13.064 28.653 1 56.57 100 ASP A CA 1
ATOM 795 C C . ASP A 1 100 ? 12.79 -12.975 27.622 1 42.1 100 ASP A C 1
ATOM 796 O O . ASP A 1 100 ? 12.551 -11.91 27.041 1 50.76 100 ASP A O 1
ATOM 801 N N . LYS A 1 101 ? 12.09 -14.087 27.381 1 40.13 101 LYS A N 1
ATOM 802 C CA . LYS A 1 101 ? 10.997 -14.063 26.415 1 51.26 101 LYS A CA 1
ATOM 803 C C . LYS A 1 101 ? 9.84 -13.197 26.898 1 47.1 101 LYS A C 1
ATOM 804 O O . LYS A 1 101 ? 9.106 -12.635 26.077 1 46.85 101 LYS A O 1
ATOM 810 N N . LEU A 1 102 ? 9.662 -13.073 28.215 1 42.54 102 LEU A N 1
ATOM 811 C CA . LEU A 1 102 ? 8.627 -12.184 28.731 1 44.93 102 LEU A CA 1
ATOM 812 C C . LEU A 1 102 ? 9.029 -10.723 28.589 1 40.77 102 LEU A C 1
ATOM 813 O O . LEU A 1 102 ? 8.166 -9.857 28.404 1 53.38 102 LEU A O 1
ATOM 818 N N . LEU A 1 103 ? 10.328 -10.429 28.664 1 40.06 103 LEU A N 1
ATOM 819 C CA . LEU A 1 103 ? 10.786 -9.06 28.463 1 35.87 103 LEU A CA 1
ATOM 820 C C . LEU A 1 103 ? 10.709 -8.655 26.996 1 42.05 103 LEU A C 1
ATOM 821 O O . LEU A 1 103 ? 10.457 -7.484 26.691 1 41.32 103 LEU A O 1
ATOM 826 N N . ARG A 1 104 ? 10.919 -9.603 26.079 1 42.93 104 ARG A N 1
ATOM 827 C CA . ARG A 1 104 ? 10.851 -9.283 24.657 1 37.87 104 ARG A CA 1
ATOM 828 C C . ARG A 1 104 ? 9.43 -8.936 24.233 1 36.38 104 ARG A C 1
ATOM 829 O O . ARG A 1 104 ? 9.216 -7.969 23.493 1 43.89 104 ARG A O 1
ATOM 837 N N . GLU A 1 105 ? 8.444 -9.714 24.688 1 33.98 105 GLU A N 1
ATOM 838 C CA . GLU A 1 105 ? 7.057 -9.399 24.365 1 42.15 105 GLU A CA 1
ATOM 839 C C . GLU A 1 105 ? 6.591 -8.139 25.082 1 44.79 105 GLU A C 1
ATOM 840 O O . GLU A 1 105 ? 5.719 -7.425 24.573 1 48.65 105 GLU A O 1
ATOM 846 N N . THR A 1 106 ? 7.155 -7.852 26.257 1 48.97 106 THR A N 1
ATOM 847 C CA . THR A 1 106 ? 6.842 -6.605 26.946 1 41.81 106 THR A CA 1
ATOM 848 C C . THR A 1 106 ? 7.425 -5.407 26.205 1 40.53 106 THR A C 1
ATOM 849 O O . THR A 1 106 ? 6.751 -4.383 26.041 1 31.07 106 THR A O 1
ATOM 853 N N . THR A 1 107 ? 8.673 -5.521 25.742 1 42.17 107 THR A N 1
ATOM 854 C CA . THR A 1 107 ? 9.274 -4.443 24.962 1 44.19 107 THR A CA 1
ATOM 855 C C . THR A 1 107 ? 8.541 -4.249 23.64 1 53.37 107 THR A C 1
ATOM 856 O O . THR A 1 107 ? 8.386 -3.116 23.166 1 41.83 107 THR A O 1
ATOM 860 N N . GLU A 1 108 ? 8.078 -5.344 23.034 1 46.46 108 GLU A N 1
ATOM 861 C CA . GLU A 1 108 ? 7.348 -5.24 21.775 1 50.39 108 GLU A CA 1
ATOM 862 C C . GLU A 1 108 ? 6.016 -4.524 21.966 1 50.52 108 GLU A C 1
ATOM 863 O O . GLU A 1 108 ? 5.633 -3.685 21.143 1 49.98 108 GLU A O 1
ATOM 869 N N . LYS A 1 109 ? 5.299 -4.837 23.048 1 51.12 109 LYS A N 1
ATOM 870 C CA . LYS A 1 109 ? 4.039 -4.157 23.323 1 41.4 109 LYS A CA 1
ATOM 871 C C . LYS A 1 109 ? 4.246 -2.706 23.738 1 36.18 109 LYS A C 1
ATOM 872 O O . LYS A 1 109 ? 3.321 -1.899 23.598 1 52.91 109 LYS A O 1
ATOM 878 N N . MET A 1 110 ? 5.431 -2.356 24.243 1 39.32 110 MET A N 1
ATOM 879 C CA . MET A 1 110 ? 5.71 -0.958 24.551 1 49.61 110 MET A CA 1
ATOM 880 C C . MET A 1 110 ? 5.828 -0.128 23.28 1 46.47 110 MET A C 1
ATOM 881 O O . MET A 1 110 ? 5.381 1.024 23.241 1 45.81 110 MET A O 1
ATOM 886 N N . ARG A 1 111 ? 6.437 -0.695 22.236 1 53.45 111 ARG A N 1
ATOM 887 C CA . ARG A 1 111 ? 6.555 0.013 20.966 1 59.28 111 ARG A CA 1
ATOM 888 C C . ARG A 1 111 ? 5.183 0.295 20.367 1 37.86 111 ARG A C 1
ATOM 889 O O . ARG A 1 111 ? 4.908 1.412 19.914 1 41.93 111 ARG A O 1
ATOM 897 N N . GLN A 1 112 ? 4.306 -0.71 20.361 1 35.25 112 GLN A N 1
ATOM 898 C CA . GLN A 1 112 ? 2.981 -0.533 19.776 1 43.78 112 GLN A CA 1
ATOM 899 C C . GLN A 1 112 ? 2.168 0.5 20.546 1 4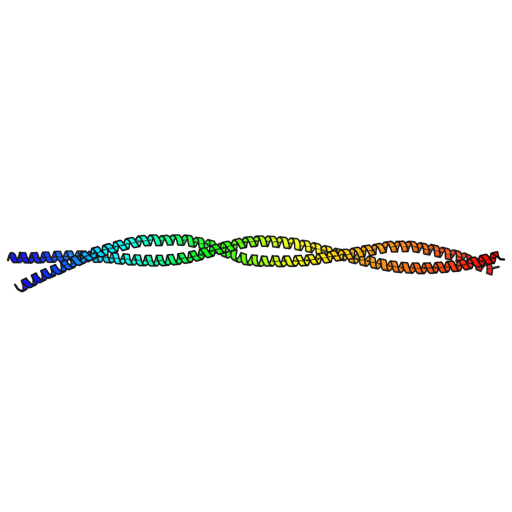6.91 112 GLN A C 1
ATOM 900 O O . GLN A 1 112 ? 1.504 1.352 19.944 1 53.35 112 GLN A O 1
ATOM 906 N N . THR A 1 113 ? 2.208 0.442 21.879 1 52.26 113 THR A N 1
ATOM 907 C CA . THR A 1 113 ? 1.455 1.399 22.683 1 43.31 113 THR A CA 1
ATOM 908 C C . THR A 1 113 ? 2.018 2.808 22.558 1 40.71 113 THR A C 1
ATOM 909 O O . THR A 1 113 ? 1.261 3.784 22.618 1 45.96 113 THR A O 1
ATOM 913 N N . ASP A 1 114 ? 3.334 2.937 22.382 1 38.84 114 ASP A N 1
ATOM 914 C CA . ASP A 1 114 ? 3.923 4.261 22.218 1 45.71 114 ASP A CA 1
ATOM 915 C C . ASP A 1 114 ? 3.535 4.873 20.877 1 40.12 114 ASP A C 1
ATOM 916 O O . ASP A 1 114 ? 3.308 6.084 20.785 1 48.13 114 ASP A O 1
ATOM 921 N N . VAL A 1 115 ? 3.452 4.052 19.828 1 39.74 115 VAL A N 1
ATOM 922 C CA . VAL A 1 115 ? 3.01 4.556 18.53 1 47.37 115 VAL A CA 1
ATOM 923 C C . VAL A 1 115 ? 1.559 5.012 18.609 1 55.38 115 VAL A C 1
ATOM 924 O O . VAL A 1 115 ? 1.169 6.006 17.982 1 58.27 115 VAL A O 1
ATOM 928 N N . LYS A 1 116 ? 0.74 4.304 19.392 1 39.87 116 LYS A N 1
ATOM 929 C CA . LYS A 1 116 ? -0.652 4.703 19.571 1 35.73 116 LYS A CA 1
ATOM 930 C C . LYS A 1 116 ? -0.75 6.096 20.18 1 39.05 116 LYS A C 1
ATOM 931 O O . LYS A 1 116 ? -1.488 6.953 19.681 1 45.39 116 LYS A O 1
ATOM 937 N N . ALA A 1 117 ? -0.009 6.339 21.264 1 38.49 117 ALA A N 1
ATOM 938 C CA . ALA A 1 117 ? -0.064 7.641 21.921 1 41.38 117 ALA A CA 1
ATOM 939 C C . ALA A 1 117 ? 0.414 8.749 20.993 1 42.9 117 ALA A C 1
ATOM 940 O O . ALA A 1 117 ? -0.143 9.853 20.993 1 50.73 117 ALA A O 1
ATOM 942 N N . GLU A 1 118 ? 1.443 8.473 20.19 1 50.29 118 GLU A N 1
ATOM 943 C CA . GLU A 1 118 ? 1.913 9.464 19.227 1 54.03 118 GLU A CA 1
ATOM 944 C C . GLU A 1 118 ? 0.902 9.661 18.104 1 50.98 118 GLU A C 1
ATOM 945 O O . GLU A 1 118 ? 0.632 10.798 17.697 1 60.02 118 GLU A O 1
ATOM 951 N N . HIS A 1 119 ? 0.331 8.566 17.593 1 38.86 119 HIS A N 1
ATOM 952 C CA . HIS A 1 119 ? -0.694 8.677 16.56 1 44.14 119 HIS A CA 1
ATOM 953 C C . HIS A 1 119 ? -1.938 9.385 17.079 1 43.38 119 HIS A C 1
ATOM 954 O O . HIS A 1 119 ? -2.635 10.058 16.311 1 39.06 119 HIS A O 1
ATOM 961 N N . PHE A 1 120 ? -2.236 9.243 18.371 1 39.32 120 PHE A N 1
ATOM 962 C CA . PHE A 1 120 ? -3.419 9.886 18.931 1 29.79 120 PHE A CA 1
ATOM 963 C C . PHE A 1 120 ? -3.145 11.338 19.303 1 39.45 120 PHE A C 1
ATOM 964 O O . PHE A 1 120 ? -3.98 12.212 19.045 1 37.77 120 PHE A O 1
ATOM 972 N N . GLU A 1 121 ? -1.983 11.621 19.898 1 48.3 121 GLU A N 1
ATOM 973 C CA . GLU A 1 121 ? -1.653 13.004 20.226 1 50.55 121 GLU A CA 1
ATOM 974 C C . GLU A 1 121 ? -1.444 13.838 18.968 1 47.14 121 GLU A C 1
ATOM 975 O O . GLU A 1 121 ? -1.652 15.056 18.993 1 57.64 121 GLU A O 1
ATOM 981 N N . ARG A 1 122 ? -1.028 13.206 17.867 1 34.62 122 ARG A N 1
ATOM 982 C CA . ARG A 1 122 ? -1.03 13.896 16.581 1 35.86 122 ARG A CA 1
ATOM 983 C C . ARG A 1 122 ? -2.446 14.263 16.166 1 31.4 122 ARG A C 1
ATOM 984 O O . ARG A 1 122 ? -2.68 15.337 15.599 1 40.21 122 ARG A O 1
ATOM 992 N N . ARG A 1 123 ? -3.406 13.38 16.442 1 28.95 123 ARG A N 1
ATOM 993 C CA . ARG A 1 123 ? -4.799 13.676 16.137 1 21.8 123 ARG A CA 1
ATOM 994 C C . ARG A 1 123 ? -5.364 14.728 17.085 1 32.02 123 ARG A C 1
ATOM 995 O O . ARG A 1 123 ? -6.266 15.482 16.702 1 32.85 123 ARG A O 1
ATOM 1003 N N . VAL A 1 124 ? -4.846 14.802 18.315 1 31.75 124 VAL A N 1
ATOM 1004 C CA . VAL A 1 124 ? -5.291 15.832 19.253 1 23.83 124 VAL A CA 1
ATOM 1005 C C . VAL A 1 124 ? -4.935 17.217 18.728 1 28 124 VAL A C 1
ATOM 1006 O O . VAL A 1 124 ? -5.781 18.118 18.669 1 34.47 124 VAL A O 1
ATOM 1010 N N . GLN A 1 125 ? -3.671 17.408 18.343 1 32.65 125 GLN A N 1
ATOM 1011 C CA . GLN A 1 125 ? -3.218 18.723 17.904 1 38.75 125 GLN A CA 1
ATOM 1012 C C . GLN A 1 125 ? -3.885 19.134 16.597 1 29.76 125 GLN A C 1
ATOM 1013 O O . GLN A 1 125 ? -4.241 20.304 16.418 1 36.1 125 GLN A O 1
ATOM 1019 N N . SER A 1 126 ? -4.068 18.186 15.676 1 22.77 126 SER A N 1
ATOM 1020 C CA . SER A 1 126 ? -4.665 18.52 14.387 1 29.06 126 SER A CA 1
ATOM 1021 C C . SER A 1 126 ? -6.137 18.887 14.532 1 31.01 126 SER A C 1
ATOM 1022 O O . SER A 1 126 ? -6.614 19.827 13.887 1 39.24 126 SER A O 1
ATOM 1025 N N . LEU A 1 127 ? -6.872 18.16 15.377 1 31.01 127 LEU A N 1
ATOM 1026 C CA . LEU A 1 127 ? -8.303 18.415 15.517 1 24.6 127 LEU A CA 1
ATOM 1027 C C . LEU A 1 127 ? -8.571 19.723 16.249 1 21.21 127 LEU A C 1
ATOM 1028 O O . LEU A 1 127 ? -9.534 20.429 15.929 1 31.94 127 LEU A O 1
ATOM 1033 N N . GLU A 1 128 ? -7.74 20.06 17.238 1 28.52 128 GLU A N 1
ATOM 1034 C CA . GLU A 1 128 ? -7.967 21.286 17.996 1 30.89 128 GLU A CA 1
ATOM 1035 C C . GLU A 1 128 ? -7.7 22.521 17.148 1 30.26 128 GLU A C 1
ATOM 1036 O O . GLU A 1 128 ? -8.446 23.504 17.225 1 27.65 128 GLU A O 1
ATOM 1042 N N . ARG A 1 129 ? -6.642 22.496 16.335 1 37 129 ARG A N 1
ATOM 1043 C CA . ARG A 1 129 ? -6.405 23.608 15.421 1 31.8 129 ARG A CA 1
ATOM 1044 C C . ARG A 1 129 ? -7.518 23.711 14.386 1 35.47 129 ARG A C 1
ATOM 1045 O O . ARG A 1 129 ? -7.958 24.817 14.05 1 41.52 129 ARG A O 1
ATOM 1053 N N . GLU A 1 130 ? -7.993 22.572 13.878 1 37.23 130 GLU A N 1
ATOM 1054 C CA . GLU A 1 130 ? -9.129 22.591 12.962 1 35.78 130 GLU A CA 1
ATOM 1055 C C . GLU A 1 130 ? -10.397 23.073 13.654 1 33.19 130 GLU A C 1
ATOM 1056 O O . GLU A 1 130 ? -11.222 23.751 13.031 1 33.7 130 GLU A O 1
ATOM 1062 N N . ARG A 1 131 ? -10.567 22.738 14.935 1 43.39 131 ARG A N 1
ATOM 1063 C CA . ARG A 1 131 ? -11.728 23.211 15.681 1 43.96 131 ARG A CA 1
ATOM 1064 C C . ARG A 1 131 ? -11.694 24.724 15.859 1 39.76 131 ARG A C 1
ATOM 1065 O O . ARG A 1 131 ? -12.714 25.399 15.674 1 46.94 131 ARG A O 1
ATOM 1073 N N . ASP A 1 132 ? -10.53 25.277 16.21 1 43.41 132 ASP A N 1
ATOM 1074 C CA . ASP A 1 132 ? -10.415 26.725 16.361 1 37.41 132 ASP A CA 1
ATOM 1075 C C . ASP A 1 132 ? -10.566 27.434 15.021 1 29.16 132 ASP A C 1
ATOM 1076 O O . ASP A 1 132 ? -11.206 28.489 14.941 1 33.06 132 ASP A O 1
ATOM 1081 N N . ASP A 1 133 ? -9.982 26.873 13.96 1 36.93 133 ASP A N 1
ATOM 1082 C CA . ASP A 1 133 ? -10.132 27.47 12.638 1 31.47 133 ASP A CA 1
ATOM 1083 C C . ASP A 1 133 ? -11.581 27.45 12.178 1 31.89 133 ASP A C 1
ATOM 1084 O O . ASP A 1 133 ? -12.02 28.362 11.468 1 32.54 133 ASP A O 1
ATOM 1089 N N . MET A 1 134 ? -12.34 26.427 12.571 1 40.58 134 MET A N 1
ATOM 1090 C CA . MET A 1 134 ? -13.72 26.316 12.118 1 28.67 134 MET A CA 1
ATOM 1091 C C . MET A 1 134 ? -14.669 27.143 12.972 1 24.15 134 MET A C 1
ATOM 1092 O O . MET A 1 134 ? -15.736 27.542 12.493 1 27.27 134 MET A O 1
ATOM 1097 N N . GLU A 1 135 ? -14.305 27.414 14.227 1 37.72 135 GLU A N 1
ATOM 1098 C CA . GLU A 1 135 ? -15.14 28.284 15.046 1 47.1 135 GLU A CA 1
ATOM 1099 C C . GLU A 1 135 ? -15.072 29.728 14.573 1 49.88 135 GLU A C 1
ATOM 1100 O O . GLU A 1 135 ? -16.057 30.464 14.697 1 53.99 135 GLU A O 1
ATOM 1106 N N . GLN A 1 136 ? -13.929 30.154 14.029 1 35.67 136 GLN A N 1
ATOM 1107 C CA . GLN A 1 136 ? -13.864 31.492 13.453 1 29.34 136 GLN A CA 1
ATOM 1108 C C . GLN A 1 136 ? -14.627 31.559 12.137 1 23.5 136 GLN A C 1
ATOM 1109 O O . GLN A 1 136 ? -15.161 32.617 11.787 1 28.27 136 GLN A O 1
ATOM 1115 N N . LYS A 1 137 ? -14.705 30.443 11.405 1 27.1 137 LYS A N 1
ATOM 1116 C CA . LYS A 1 137 ? -15.503 30.414 10.184 1 23.24 137 LYS A CA 1
ATOM 1117 C C . LYS A 1 137 ? -16.992 30.468 10.492 1 23.22 137 LYS A C 1
ATOM 1118 O O . LYS A 1 137 ? -17.764 31.049 9.72 1 21.75 137 LYS A O 1
ATOM 1124 N N . LEU A 1 138 ? -17.412 29.875 11.611 1 26.13 138 LEU A N 1
ATOM 1125 C CA . LEU A 1 138 ? -18.817 29.938 11.995 1 18.27 138 LEU A CA 1
ATOM 1126 C C . LEU A 1 138 ? -19.19 31.332 12.484 1 22.81 138 LEU A C 1
ATOM 1127 O O . LEU A 1 138 ? -20.299 31.811 12.221 1 28.07 138 LEU A O 1
ATOM 1132 N N . GLU A 1 139 ? -18.275 32.001 13.192 1 22 139 GLU A N 1
ATOM 1133 C CA . GLU A 1 139 ? -18.562 33.346 13.681 1 20.23 139 GLU A CA 1
ATOM 1134 C C . GLU A 1 139 ? -18.626 34.348 12.535 1 20.88 139 GLU A C 1
ATOM 1135 O O . GLU A 1 139 ? -19.483 35.239 12.53 1 33.24 139 GLU A O 1
ATOM 1141 N N . GLU A 1 140 ? -17.729 34.22 11.555 1 20.95 140 GLU A N 1
ATOM 1142 C CA . GLU A 1 140 ? -17.784 35.1 10.392 1 23.98 140 GLU A CA 1
ATOM 1143 C C . GLU A 1 140 ? -19.05 34.859 9.58 1 18.29 140 GLU A C 1
ATOM 1144 O O . GLU A 1 140 ? -19.654 35.807 9.065 1 18.36 140 GLU A O 1
ATOM 1150 N N . MET A 1 141 ? -19.472 33.598 9.462 1 18.48 141 MET A N 1
ATOM 1151 C CA . MET A 1 141 ? -20.664 33.29 8.679 1 17.49 141 MET A CA 1
ATOM 1152 C C . MET A 1 141 ? -21.931 33.74 9.395 1 17.18 141 MET A C 1
ATOM 1153 O O . MET A 1 141 ? -22.873 34.22 8.754 1 25.33 141 MET A O 1
ATOM 1158 N N . THR A 1 142 ? -21.979 33.592 10.721 1 20.69 142 THR A N 1
ATOM 1159 C CA . THR A 1 142 ? -23.154 34.043 11.46 1 20.34 142 THR A CA 1
ATOM 1160 C C . THR A 1 142 ? -23.288 35.56 11.405 1 17.51 142 THR A C 1
ATOM 1161 O O . THR A 1 142 ? -24.4 36.085 11.273 1 18.81 142 THR A O 1
ATOM 1165 N N . ASP A 1 143 ? -22.166 36.279 11.496 1 30.26 143 ASP A N 1
ATOM 1166 C CA . ASP A 1 143 ? -22.213 37.736 11.426 1 28.63 143 ASP A CA 1
ATOM 1167 C C . ASP A 1 143 ? -22.653 38.209 10.047 1 22.02 143 ASP A C 1
ATOM 1168 O O . ASP A 1 143 ? -23.372 39.207 9.927 1 23.26 143 ASP A O 1
ATOM 1173 N N . LYS A 1 144 ? -22.228 37.508 8.994 1 23.81 144 LYS A N 1
ATOM 1174 C CA . LYS A 1 144 ? -22.668 37.867 7.65 1 19.28 144 LYS A CA 1
ATOM 1175 C C . LYS A 1 144 ? -24.158 37.613 7.474 1 16.39 144 LYS A C 1
ATOM 1176 O O . LYS A 1 144 ? -24.866 38.43 6.875 1 16.12 144 LYS A O 1
ATOM 1182 N N . TYR A 1 145 ? -24.655 36.489 7.994 1 19.07 145 TYR A N 1
ATOM 1183 C CA . TYR A 1 145 ? -26.083 36.208 7.905 1 22.99 145 TYR A CA 1
ATOM 1184 C C . TYR A 1 145 ? -26.897 37.218 8.703 1 15.67 145 TYR A C 1
ATOM 1185 O O . TYR A 1 145 ? -27.992 37.608 8.284 1 20.32 145 TYR A O 1
ATOM 1194 N N . THR A 1 146 ? -26.377 37.651 9.853 1 16.43 146 THR A N 1
ATOM 1195 C CA . THR A 1 146 ? -27.102 38.614 10.676 1 16.29 146 THR A CA 1
ATOM 1196 C C . THR A 1 146 ? -27.221 39.962 9.976 1 21.24 146 THR A C 1
ATOM 1197 O O . THR A 1 146 ? -28.295 40.575 9.974 1 25.89 146 THR A O 1
ATOM 1201 N N . LYS A 1 147 ? -26.13 40.436 9.367 1 27.02 147 LYS A N 1
ATOM 1202 C CA . LYS A 1 147 ? -26.159 41.733 8.698 1 16.04 147 LYS A CA 1
ATOM 1203 C C . LYS A 1 147 ? -27.087 41.712 7.49 1 15.56 147 LYS A C 1
ATOM 1204 O O . LYS A 1 147 ? -27.801 42.689 7.234 1 27.38 147 LYS A O 1
ATOM 1210 N N . VAL A 1 148 ? -27.095 40.61 6.736 1 15.43 148 VAL A N 1
ATOM 1211 C CA . VAL A 1 148 ? -27.994 40.509 5.589 1 15 148 VAL A CA 1
ATOM 1212 C C . VAL A 1 148 ? -29.439 40.38 6.054 1 14.62 148 VAL A C 1
ATOM 1213 O O . VAL A 1 148 ? -30.351 40.969 5.462 1 14.28 148 VAL A O 1
ATOM 1217 N N . LYS A 1 149 ? -29.674 39.608 7.119 1 20.88 149 LYS A N 1
ATOM 1218 C CA . LYS A 1 149 ? -31.02 39.524 7.676 1 15.6 149 LYS A CA 1
ATOM 1219 C C . LYS A 1 149 ? -31.45 40.851 8.284 1 24.57 149 LYS A C 1
ATOM 1220 O O . LYS A 1 149 ? -32.647 41.158 8.321 1 32.13 149 LYS A O 1
ATOM 1226 N N . ALA A 1 150 ? -30.492 41.651 8.757 1 17.37 150 ALA A N 1
ATOM 1227 C CA . ALA A 1 150 ? -30.826 42.965 9.294 1 14.54 150 ALA A CA 1
ATOM 1228 C C . ALA A 1 150 ? -31.322 43.893 8.195 1 14.26 150 ALA A C 1
ATOM 1229 O O . ALA A 1 150 ? -32.362 44.545 8.342 1 27.47 150 ALA A O 1
ATOM 1231 N N . GLU A 1 151 ? -30.588 43.965 7.08 1 14.37 151 GLU A N 1
ATOM 1232 C CA . GLU A 1 151 ? -30.996 44.837 5.984 1 14.12 151 GLU A CA 1
ATOM 1233 C C . GLU A 1 151 ? -32.297 44.372 5.349 1 13.63 151 GLU A C 1
ATOM 1234 O O . GLU A 1 151 ? -33.06 45.194 4.83 1 13.33 151 GLU A O 1
ATOM 1240 N N . LEU A 1 152 ? -32.561 43.066 5.369 1 13.59 152 LEU A N 1
ATOM 1241 C CA . LEU A 1 152 ? -33.788 42.551 4.773 1 13.24 152 LEU A CA 1
ATOM 1242 C C . LEU A 1 152 ? -35.003 42.936 5.606 1 13.02 152 LEU A C 1
ATOM 1243 O O . LEU A 1 152 ? -36.006 43.427 5.075 1 15.3 152 LEU A O 1
ATOM 1248 N N . ASP A 1 153 ? -34.931 42.716 6.92 1 13.19 153 ASP A N 1
ATOM 1249 C CA . ASP A 1 153 ? -36.025 43.114 7.798 1 13 153 ASP A CA 1
ATOM 1250 C C . ASP A 1 153 ? -36.193 44.627 7.831 1 15.86 153 ASP A C 1
ATOM 1251 O O . ASP A 1 153 ? -37.301 45.123 8.061 1 21.72 153 ASP A O 1
ATOM 1256 N N . GLU A 1 154 ? -35.109 45.37 7.6 1 16.35 154 GLU A N 1
ATOM 1257 C CA . GLU A 1 154 ? -35.196 46.824 7.542 1 12.95 154 GLU A CA 1
ATOM 1258 C C . GLU A 1 154 ? -36 47.284 6.331 1 14.61 154 GLU A C 1
ATOM 1259 O O . GLU A 1 154 ? -36.846 48.178 6.446 1 26.4 154 GLU A O 1
ATOM 1265 N N . VAL A 1 155 ? -35.752 46.686 5.162 1 12.53 155 VAL A N 1
ATOM 1266 C CA . VAL A 1 155 ? -36.529 47.039 3.977 1 12.17 155 VAL A CA 1
ATOM 1267 C C . VAL A 1 155 ? -37.975 46.593 4.137 1 12.76 155 VAL A C 1
ATOM 1268 O O . VAL A 1 155 ? -38.908 47.319 3.773 1 25.38 155 VAL A O 1
ATOM 1272 N N . HIS A 1 156 ? -38.185 45.394 4.685 1 13.16 156 HIS A N 1
ATOM 1273 C CA . HIS A 1 156 ? -39.542 44.886 4.858 1 19.43 156 HIS A CA 1
ATOM 1274 C C . HIS A 1 156 ? -40.355 45.778 5.788 1 20.96 156 HIS A C 1
ATOM 1275 O O . HIS A 1 156 ? -41.545 46.015 5.549 1 23.49 156 HIS A O 1
ATOM 1282 N N . GLN A 1 157 ? -39.729 46.286 6.852 1 27.68 157 GLN A N 1
ATOM 1283 C CA . GLN A 1 157 ? -40.441 47.172 7.766 1 20.44 157 GLN A CA 1
ATOM 1284 C C . GLN A 1 157 ? -40.647 48.553 7.159 1 21.56 157 GLN A C 1
ATOM 1285 O O . GLN A 1 157 ? -41.617 49.241 7.497 1 38.49 157 GLN A O 1
ATOM 1291 N N . ALA A 1 158 ? -39.748 48.975 6.268 1 25.91 158 ALA A N 1
ATOM 1292 C CA . ALA A 1 158 ? -39.909 50.26 5.6 1 20 158 ALA A CA 1
ATOM 1293 C C . ALA A 1 158 ? -40.956 50.196 4.498 1 17.41 158 ALA A C 1
ATOM 1294 O O . ALA A 1 158 ? -41.616 51.203 4.216 1 21.05 158 ALA A O 1
ATOM 1296 N N . LEU A 1 159 ? -41.127 49.031 3.871 1 19.87 159 LEU A N 1
ATOM 1297 C CA . LEU A 1 159 ? -42.128 48.905 2.818 1 26.58 159 LEU A CA 1
ATOM 1298 C C . LEU A 1 159 ? -43.54 48.87 3.386 1 35.98 159 LEU A C 1
ATOM 1299 O O . LEU A 1 159 ? -44.485 49.306 2.718 1 35.93 159 LEU A O 1
ATOM 1304 N N . GLU A 1 160 ? -43.709 48.357 4.606 1 30.22 160 GLU A N 1
ATOM 1305 C CA . GLU A 1 160 ? -45.023 48.4 5.237 1 30.44 160 GLU A CA 1
ATOM 1306 C C . GLU A 1 160 ? -45.403 49.818 5.639 1 40.76 160 GLU A C 1
ATOM 1307 O O . GLU A 1 160 ? -46.581 50.187 5.569 1 51.76 160 GLU A O 1
ATOM 1313 N N . ASP A 1 161 ? -44.427 50.626 6.05 1 30.89 161 ASP A N 1
ATOM 1314 C CA . ASP A 1 161 ? -44.702 51.957 6.573 1 34.31 161 ASP A CA 1
ATOM 1315 C C . ASP A 1 161 ? -44.921 53.003 5.489 1 38.79 161 ASP A C 1
ATOM 1316 O O . ASP A 1 161 ? -45.266 54.142 5.82 1 64.87 161 ASP A O 1
ATOM 1321 N N . LEU A 1 162 ? -44.733 52.662 4.219 1 34.79 162 LEU A N 1
ATOM 1322 C CA . LEU A 1 162 ? -44.954 53.637 3.157 1 46.12 162 LEU A CA 1
ATOM 1323 C C . LEU A 1 162 ? -46.446 53.751 2.855 1 44.21 162 LEU A C 1
ATOM 1324 O O . LEU A 1 162 ? -47.228 52.865 3.202 1 43.5 162 LEU A O 1
ATOM 1333 N N . MET B 1 2 ? 91.841 -114.997 96.878 1 13.88 2 MET B N 1
ATOM 1334 C CA . MET B 1 2 ? 91.08 -113.975 97.577 1 14.11 2 MET B CA 1
ATOM 1335 C C . MET B 1 2 ? 91.448 -112.587 97.051 1 22.49 2 MET B C 1
ATOM 1336 O O . MET B 1 2 ? 90.601 -111.657 97.055 1 30.71 2 MET B O 1
ATOM 1341 N N . ASP B 1 3 ? 92.692 -112.43 96.613 1 27.95 3 ASP B N 1
ATOM 1342 C CA . ASP B 1 3 ? 93.13 -111.183 96.001 1 27.5 3 ASP B CA 1
ATOM 1343 C C . ASP B 1 3 ? 92.443 -110.996 94.65 1 26.09 3 ASP B C 1
ATOM 1344 O O . ASP B 1 3 ? 91.98 -109.9 94.323 1 32.69 3 ASP B O 1
ATOM 1349 N N . LYS B 1 4 ? 92.388 -112.082 93.871 1 18.31 4 LYS B N 1
ATOM 1350 C CA . LYS B 1 4 ? 91.635 -112.066 92.62 1 21.95 4 LYS B CA 1
ATOM 1351 C C . LYS B 1 4 ? 90.172 -111.724 92.86 1 20.35 4 LYS B C 1
ATOM 1352 O O . LYS B 1 4 ? 89.545 -111.06 92.027 1 28.14 4 LYS B O 1
ATOM 1358 N N . LEU B 1 5 ? 89.621 -112.156 93.997 1 15.19 5 LEU B N 1
ATOM 1359 C CA . LEU B 1 5 ? 88.227 -111.863 94.314 1 14.96 5 LEU B CA 1
ATOM 1360 C C . LEU B 1 5 ? 88.004 -110.366 94.482 1 15.38 5 LEU B C 1
ATOM 1361 O O . LEU B 1 5 ? 87.092 -109.791 93.873 1 21.77 5 LEU B O 1
ATOM 1366 N N . ARG B 1 6 ? 88.818 -109.72 95.323 1 21.27 6 ARG B N 1
ATOM 1367 C CA . ARG B 1 6 ? 88.718 -108.273 95.481 1 17.04 6 ARG B CA 1
ATOM 1368 C C . ARG B 1 6 ? 88.968 -107.558 94.162 1 16.45 6 ARG B C 1
ATOM 1369 O O . ARG B 1 6 ? 88.282 -106.582 93.839 1 22.51 6 ARG B O 1
ATOM 1377 N N . GLU B 1 7 ? 89.947 -108.031 93.386 1 16.43 7 GLU B N 1
ATOM 1378 C CA . GLU B 1 7 ? 90.222 -107.43 92.085 1 18.9 7 GLU B CA 1
ATOM 1379 C C . GLU B 1 7 ? 88.979 -107.435 91.203 1 16.71 7 GLU B C 1
ATOM 1380 O O . GLU B 1 7 ? 88.57 -106.391 90.68 1 24.94 7 GLU B O 1
ATOM 1386 N N . LYS B 1 8 ? 88.358 -108.607 91.04 1 16.58 8 LYS B N 1
ATOM 1387 C CA . LYS B 1 8 ? 87.187 -108.718 90.175 1 21.49 8 LYS B CA 1
ATOM 1388 C C . LYS B 1 8 ? 86.025 -107.885 90.701 1 16.36 8 LYS B C 1
ATOM 1389 O O . LYS B 1 8 ? 85.348 -107.194 89.927 1 16.95 8 LYS B O 1
ATOM 1395 N N . ILE B 1 9 ? 85.776 -107.939 92.012 1 16.23 9 ILE B N 1
ATOM 1396 C CA . ILE B 1 9 ? 84.652 -107.202 92.586 1 16.35 9 ILE B CA 1
ATOM 1397 C C . ILE B 1 9 ? 84.831 -105.706 92.364 1 17.11 9 ILE B C 1
ATOM 1398 O O . ILE B 1 9 ? 83.915 -105.014 91.899 1 22.28 9 ILE B O 1
ATOM 1403 N N . ASN B 1 10 ? 86.019 -105.187 92.688 1 22.85 10 ASN B N 1
ATOM 1404 C CA . ASN B 1 10 ? 86.271 -103.759 92.533 1 20.84 10 ASN B CA 1
ATOM 1405 C C . ASN B 1 10 ? 86.201 -103.342 91.072 1 17.87 10 ASN B C 1
ATOM 1406 O O . ASN B 1 10 ? 85.644 -102.285 90.752 1 18.21 10 ASN B O 1
ATOM 1411 N N . ALA B 1 11 ? 86.753 -104.157 90.169 1 17.71 11 ALA B N 1
ATOM 1412 C CA . ALA B 1 11 ? 86.724 -103.812 88.752 1 17.94 11 ALA B CA 1
ATOM 1413 C C . ALA B 1 11 ? 85.293 -103.733 88.24 1 17.84 11 ALA B C 1
ATOM 1414 O O . ALA B 1 11 ? 84.908 -102.756 87.587 1 32.94 11 ALA B O 1
ATOM 1416 N N . ALA B 1 12 ? 84.484 -104.753 88.54 1 17.4 12 ALA B N 1
ATOM 1417 C CA . ALA B 1 12 ? 83.092 -104.741 88.103 1 17.36 12 ALA B CA 1
ATOM 1418 C C . ALA B 1 12 ? 82.336 -103.556 88.688 1 17.62 12 ALA B C 1
ATOM 1419 O O . ALA B 1 12 ? 81.598 -102.866 87.972 1 17.84 12 ALA B O 1
ATOM 1421 N N . ARG B 1 13 ? 82.506 -103.301 89.988 1 17.61 13 ARG B N 1
ATOM 1422 C CA . ARG B 1 13 ? 81.764 -102.223 90.633 1 17.83 13 ARG B CA 1
ATOM 1423 C C . ARG B 1 13 ? 82.14 -100.866 90.049 1 20.3 13 ARG B C 1
ATOM 1424 O O . ARG B 1 13 ? 81.264 -100.056 89.721 1 21.44 13 ARG B O 1
ATOM 1432 N N . ALA B 1 14 ? 83.442 -100.6 89.91 1 23.04 14 ALA B N 1
ATOM 1433 C CA . ALA B 1 14 ? 83.882 -99.325 89.354 1 23.93 14 ALA B CA 1
ATOM 1434 C C . ALA B 1 14 ? 83.419 -99.159 87.913 1 25.35 14 ALA B C 1
ATOM 1435 O O . ALA B 1 14 ? 82.976 -98.072 87.519 1 33.61 14 ALA B O 1
ATOM 1437 N N . GLU B 1 15 ? 83.513 -100.223 87.11 1 18.94 15 GLU B N 1
ATOM 1438 C CA . GLU B 1 15 ? 83.085 -100.143 85.718 1 19.01 15 GLU B CA 1
ATOM 1439 C C . GLU B 1 15 ? 81.6 -99.816 85.622 1 20.27 15 GLU B C 1
ATOM 1440 O O . GLU B 1 15 ? 81.197 -98.905 84.885 1 31.11 15 GLU B O 1
ATOM 1446 N N . THR B 1 16 ? 80.77 -100.548 86.372 1 18.64 16 THR B N 1
ATOM 1447 C CA . THR B 1 16 ? 79.334 -100.289 86.357 1 18.57 16 THR B CA 1
ATOM 1448 C C . THR B 1 16 ? 79.02 -98.875 86.827 1 18.93 16 THR B C 1
ATOM 1449 O O . THR B 1 16 ? 78.183 -98.188 86.23 1 25.74 16 THR B O 1
ATOM 1453 N N . ASP B 1 17 ? 79.682 -98.421 87.896 1 19.05 17 ASP B N 1
ATOM 1454 C CA . ASP B 1 17 ? 79.391 -97.096 88.432 1 19.41 17 ASP B CA 1
ATOM 1455 C C . ASP B 1 17 ? 79.759 -96.004 87.437 1 19.9 17 ASP B C 1
ATOM 1456 O O . ASP B 1 17 ? 78.981 -95.069 87.217 1 21.23 17 ASP B O 1
ATOM 1461 N N . GLU B 1 18 ? 80.934 -96.11 86.815 1 20.08 18 GLU B N 1
ATOM 1462 C CA . GLU B 1 18 ? 81.339 -95.101 85.843 1 24.72 18 GLU B CA 1
ATOM 1463 C C . GLU B 1 18 ? 80.413 -95.103 84.632 1 23.85 18 GLU B C 1
ATOM 1464 O O . GLU B 1 18 ? 80.039 -94.037 84.122 1 33.74 18 GLU B O 1
ATOM 1470 N N . ALA B 1 19 ? 80.015 -96.292 84.169 1 20.06 19 ALA B N 1
ATOM 1471 C CA . ALA B 1 19 ? 79.113 -96.373 83.025 1 19.99 19 ALA B CA 1
ATOM 1472 C C . ALA B 1 19 ? 77.762 -95.738 83.338 1 20.03 19 ALA B C 1
ATOM 1473 O O . ALA B 1 19 ? 77.237 -94.943 82.546 1 41.54 19 ALA B O 1
ATOM 1475 N N . VAL B 1 20 ? 77.182 -96.07 84.496 1 20.61 20 VAL B N 1
ATOM 1476 C CA . VAL B 1 20 ? 75.866 -95.524 84.818 1 21.13 20 VAL B CA 1
ATOM 1477 C C . VAL B 1 20 ? 75.954 -94.029 85.096 1 23.95 20 VAL B C 1
ATOM 1478 O O . VAL B 1 20 ? 75.01 -93.286 84.806 1 23.56 20 VAL B O 1
ATOM 1482 N N . ALA B 1 21 ? 77.083 -93.551 85.63 1 20.5 21 ALA B N 1
ATOM 1483 C CA . ALA B 1 21 ? 77.235 -92.115 85.838 1 21.01 21 ALA B CA 1
ATOM 1484 C C . ALA B 1 21 ? 77.293 -91.371 84.511 1 24.03 21 ALA B C 1
ATOM 1485 O O . ALA B 1 21 ? 76.648 -90.326 84.349 1 33.3 21 ALA B O 1
ATOM 1487 N N . ARG B 1 22 ? 78.062 -91.894 83.55 1 21.39 22 ARG B N 1
ATOM 1488 C CA . ARG B 1 22 ? 78.086 -91.285 82.224 1 21.72 22 ARG B CA 1
ATOM 1489 C C . ARG B 1 22 ? 76.698 -91.292 81.595 1 21.51 22 ARG B C 1
ATOM 1490 O O . ARG B 1 22 ? 76.266 -90.291 81.006 1 32.97 22 ARG B O 1
ATOM 1498 N N . ALA B 1 23 ? 75.977 -92.409 81.728 1 21 23 ALA B N 1
ATOM 1499 C CA . ALA B 1 23 ? 74.633 -92.494 81.165 1 23.22 23 ALA B CA 1
ATOM 1500 C C . ALA B 1 23 ? 73.694 -91.471 81.797 1 21.24 23 ALA B C 1
ATOM 1501 O O . ALA B 1 23 ? 72.918 -90.814 81.094 1 26.34 23 ALA B O 1
ATOM 1503 N N . GLU B 1 24 ? 73.746 -91.325 83.124 1 23.68 24 GLU B N 1
ATOM 1504 C CA . GLU B 1 24 ? 72.86 -90.385 83.805 1 22.07 24 GLU B CA 1
ATOM 1505 C C . GLU B 1 24 ? 73.181 -88.946 83.427 1 21.66 24 GLU B C 1
ATOM 1506 O O . GLU B 1 24 ? 72.27 -88.134 83.223 1 26.26 24 GLU B O 1
ATOM 1512 N N . ALA B 1 25 ? 74.47 -88.608 83.332 1 21.98 25 ALA B N 1
ATOM 1513 C CA . ALA B 1 25 ? 74.841 -87.263 82.903 1 22.58 25 ALA B CA 1
ATOM 1514 C C . ALA B 1 25 ? 74.338 -86.976 81.494 1 22.68 25 ALA B C 1
ATOM 1515 O O . ALA B 1 25 ? 73.778 -85.901 81.229 1 24.2 25 ALA B O 1
ATOM 1517 N N . ALA B 1 26 ? 74.529 -87.929 80.574 1 22.42 26 ALA B N 1
ATOM 1518 C CA . ALA B 1 26 ? 74.063 -87.737 79.205 1 22.5 26 ALA B CA 1
ATOM 1519 C C . ALA B 1 26 ? 72.548 -87.588 79.152 1 24.46 26 ALA B C 1
ATOM 1520 O O . ALA B 1 26 ? 72.026 -86.741 78.418 1 38.12 26 ALA B O 1
ATOM 1522 N N . GLU B 1 27 ? 71.824 -88.393 79.933 1 23 27 GLU B N 1
ATOM 1523 C CA . GLU B 1 27 ? 70.367 -88.301 79.936 1 22.58 27 GLU B CA 1
ATOM 1524 C C . GLU B 1 27 ? 69.895 -86.964 80.494 1 23.02 27 GLU B C 1
ATOM 1525 O O . GLU B 1 27 ? 68.928 -86.382 79.987 1 23.45 27 GLU B O 1
ATOM 1531 N N . ALA B 1 28 ? 70.563 -86.458 81.534 1 28.85 28 ALA B N 1
ATOM 1532 C CA . ALA B 1 28 ? 70.195 -85.156 82.082 1 25.94 28 ALA B CA 1
ATOM 1533 C C . ALA B 1 28 ? 70.42 -84.049 81.059 1 32.02 28 ALA B C 1
ATOM 1534 O O . ALA B 1 28 ? 69.56 -83.176 80.867 1 49.4 28 ALA B O 1
ATOM 1536 N N . LYS B 1 29 ? 71.578 -84.068 80.39 1 25.16 29 LYS B N 1
ATOM 1537 C CA . LYS B 1 29 ? 71.841 -83.068 79.357 1 29.67 29 LYS B CA 1
ATOM 1538 C C . LYS B 1 29 ? 70.805 -83.144 78.241 1 33.06 29 LYS B C 1
ATOM 1539 O O . LYS B 1 29 ? 70.314 -82.111 77.765 1 46.06 29 LYS B O 1
ATOM 1545 N N . LEU B 1 30 ? 70.458 -84.363 77.816 1 37.1 30 LEU B N 1
ATOM 1546 C CA . LEU B 1 30 ? 69.479 -84.531 76.748 1 33.45 30 LEU B CA 1
ATOM 1547 C C . LEU B 1 30 ? 68.111 -84.003 77.161 1 32.74 30 LEU B C 1
ATOM 1548 O O . LEU B 1 30 ? 67.435 -83.329 76.376 1 40 30 LEU B O 1
ATOM 1553 N N . LYS B 1 31 ? 67.685 -84.302 78.391 1 31.64 31 LYS B N 1
ATOM 1554 C CA . LYS B 1 31 ? 66.412 -83.788 78.883 1 33.38 31 LYS B CA 1
ATOM 1555 C C . LYS B 1 31 ? 66.4 -82.264 78.881 1 36.78 31 LYS B C 1
ATOM 1556 O O . LYS B 1 31 ? 65.433 -81.638 78.426 1 44.24 31 LYS B O 1
ATOM 1562 N N . GLU B 1 32 ? 67.476 -81.649 79.381 1 28.67 32 GLU B N 1
ATOM 1563 C CA . GLU B 1 32 ? 67.523 -80.19 79.446 1 27.78 32 GLU B CA 1
ATOM 1564 C C . GLU B 1 32 ? 67.454 -79.573 78.053 1 43.21 32 GLU B C 1
ATOM 1565 O O . GLU B 1 32 ? 66.681 -78.633 77.81 1 58.82 32 GLU B O 1
ATOM 1571 N N . VAL B 1 33 ? 68.247 -80.098 77.115 1 35.88 33 VAL B N 1
ATOM 1572 C CA . VAL B 1 33 ? 68.276 -79.493 75.787 1 31.99 33 VAL B CA 1
ATOM 1573 C C . VAL B 1 33 ? 66.973 -79.752 75.04 1 41.51 33 VAL B C 1
ATOM 1574 O O . VAL B 1 33 ? 66.537 -78.914 74.243 1 53.73 33 VAL B O 1
ATOM 1578 N N . GLU B 1 34 ? 66.31 -80.884 75.294 1 38.32 34 GLU B N 1
ATOM 1579 C CA . GLU B 1 34 ? 65.019 -81.123 74.658 1 37.28 34 GLU B CA 1
ATOM 1580 C C . GLU B 1 34 ? 63.948 -80.198 75.219 1 39.93 34 GLU B C 1
ATOM 1581 O O . GLU B 1 34 ? 63.077 -79.728 74.477 1 41.47 34 GLU B O 1
ATOM 1587 N N . LEU B 1 35 ? 63.987 -79.934 76.527 1 53.04 35 LEU B N 1
ATOM 1588 C CA . LEU B 1 35 ? 63.087 -78.94 77.103 1 45.86 35 LEU B CA 1
ATOM 1589 C C . LEU B 1 35 ? 63.3 -77.58 76.45 1 48.22 35 LEU B C 1
ATOM 1590 O O . LEU B 1 35 ? 62.337 -76.894 76.076 1 72.15 35 LEU B O 1
ATOM 1595 N N . GLN B 1 36 ? 64.565 -77.177 76.301 1 36.33 36 GLN B N 1
ATOM 1596 C CA . GLN B 1 36 ? 64.858 -75.905 75.646 1 47.06 36 GLN B CA 1
ATOM 1597 C C . GLN B 1 36 ? 64.341 -75.887 74.212 1 37.58 36 GLN B C 1
ATOM 1598 O O . GLN B 1 36 ? 63.772 -74.885 73.759 1 43.99 36 GLN B O 1
ATOM 1604 N N . LEU B 1 37 ? 64.528 -76.99 73.483 1 35.62 37 LEU B N 1
ATOM 1605 C CA . LEU B 1 37 ? 64.06 -77.059 72.103 1 35.45 37 LEU B CA 1
ATOM 1606 C C . LEU B 1 37 ? 62.544 -76.94 72.025 1 37.36 37 LEU B C 1
ATOM 1607 O O . LEU B 1 37 ? 62.013 -76.249 71.148 1 43.75 37 LEU B O 1
ATOM 1612 N N . SER B 1 38 ? 61.828 -77.613 72.929 1 34.15 38 SER B N 1
ATOM 1613 C CA . SER B 1 38 ? 60.371 -77.526 72.927 1 30.56 38 SER B CA 1
ATOM 1614 C C . SER B 1 38 ? 59.908 -76.106 73.231 1 31.51 38 SER B C 1
ATOM 1615 O O . SER B 1 38 ? 58.961 -75.602 72.608 1 45.55 38 SER B O 1
ATOM 1618 N N . LEU B 1 39 ? 60.569 -75.442 74.183 1 26.98 39 LEU B N 1
ATOM 1619 C CA . LEU B 1 39 ? 60.232 -74.053 74.478 1 30.22 39 LEU B CA 1
ATOM 1620 C C . LEU B 1 39 ? 60.438 -73.168 73.254 1 25.54 39 LEU B C 1
ATOM 1621 O O . LEU B 1 39 ? 59.575 -72.347 72.911 1 40.23 39 LEU B O 1
ATOM 1626 N N . LYS B 1 40 ? 61.581 -73.325 72.579 1 25.75 40 LYS B N 1
ATOM 1627 C CA . LYS B 1 40 ? 61.857 -72.51 71.399 1 27.46 40 LYS B CA 1
ATOM 1628 C C . LYS B 1 40 ? 60.847 -72.78 70.291 1 26.88 40 LYS B C 1
ATOM 1629 O O . LYS B 1 40 ? 60.426 -71.854 69.587 1 32.51 40 LYS B O 1
ATOM 1635 N N . GLU B 1 41 ? 60.439 -74.041 70.126 1 31.35 41 GLU B N 1
ATOM 1636 C CA . GLU B 1 41 ? 59.456 -74.37 69.098 1 26.93 41 GLU B CA 1
ATOM 1637 C C . GLU B 1 41 ? 58.105 -73.733 69.398 1 25.22 41 GLU B C 1
ATOM 1638 O O . GLU B 1 41 ? 57.446 -73.206 68.492 1 38.72 41 GLU B O 1
ATOM 1644 N N . GLN B 1 42 ? 57.675 -73.769 70.663 1 27.34 42 GLN B N 1
ATOM 1645 C CA . GLN B 1 42 ? 56.409 -73.131 71.019 1 25.64 42 GLN B CA 1
ATOM 1646 C C . GLN B 1 42 ? 56.47 -71.623 70.802 1 31.47 42 GLN B C 1
ATOM 1647 O O . GLN B 1 42 ? 55.509 -71.015 70.305 1 36.37 42 GLN B O 1
ATOM 1653 N N . GLU B 1 43 ? 57.597 -71.001 71.164 1 25.92 43 GLU B N 1
ATOM 1654 C CA . GLU B 1 43 ? 57.747 -69.567 70.935 1 26.47 43 GLU B CA 1
ATOM 1655 C C . GLU B 1 43 ? 57.695 -69.237 69.448 1 32.54 43 GLU B C 1
ATOM 1656 O O . GLU B 1 43 ? 57.046 -68.264 69.042 1 56.78 43 GLU B O 1
ATOM 1662 N N . TYR B 1 44 ? 58.374 -70.037 68.622 1 28.05 44 TYR B N 1
ATOM 1663 C CA . TYR B 1 44 ? 58.344 -69.812 67.18 1 26.79 44 TYR B CA 1
ATOM 1664 C C . TYR B 1 44 ? 56.931 -69.954 66.628 1 31 44 TYR B C 1
ATOM 1665 O O . TYR B 1 44 ? 56.512 -69.164 65.775 1 44.91 44 TYR B O 1
ATOM 1674 N N . GLU B 1 45 ? 56.184 -70.958 67.096 1 26.32 45 GLU B N 1
ATOM 1675 C CA . GLU B 1 45 ? 54.819 -71.141 66.61 1 33.63 45 GLU B CA 1
ATOM 1676 C C . GLU B 1 45 ? 53.94 -69.949 66.975 1 34.51 45 GLU B C 1
ATOM 1677 O O . GLU B 1 45 ? 53.165 -69.456 66.142 1 42.01 45 GLU B O 1
ATOM 1683 N N . SER B 1 46 ? 54.045 -69.474 68.22 1 36.8 46 SER B N 1
ATOM 1684 C CA . SER B 1 46 ? 53.264 -68.309 68.626 1 37.49 46 SER B CA 1
ATOM 1685 C C . SER B 1 46 ? 53.629 -67.084 67.793 1 38.4 46 SER B C 1
ATOM 1686 O O . SER B 1 46 ? 52.745 -66.34 67.342 1 54.54 46 SER B O 1
ATOM 1689 N N . LEU B 1 47 ? 54.928 -66.864 67.574 1 30.1 47 LEU B N 1
ATOM 1690 C CA . LEU B 1 47 ? 55.36 -65.716 66.784 1 28.12 47 LEU B CA 1
ATOM 1691 C C . LEU B 1 47 ? 54.862 -65.816 65.347 1 40.97 47 LEU B C 1
ATOM 1692 O O . LEU B 1 47 ? 54.482 -64.806 64.744 1 48.16 47 LEU B O 1
ATOM 1697 N N . SER B 1 48 ? 54.847 -67.027 64.785 1 36.24 48 SER B N 1
ATOM 1698 C CA . SER B 1 48 ? 54.356 -67.205 63.423 1 36.45 48 SER B CA 1
ATOM 1699 C C . SER B 1 48 ? 52.864 -66.917 63.331 1 45.85 48 SER B C 1
ATOM 1700 O O . SER B 1 48 ? 52.408 -66.276 62.375 1 51.69 48 SER B O 1
ATOM 1703 N N . ARG B 1 49 ? 52.086 -67.384 64.311 1 39.37 49 ARG B N 1
ATOM 1704 C CA . ARG B 1 49 ? 50.659 -67.069 64.327 1 39.14 49 ARG B CA 1
ATOM 1705 C C . ARG B 1 49 ? 50.434 -65.561 64.391 1 43.17 49 ARG B C 1
ATOM 1706 O O . ARG B 1 49 ? 49.615 -65.003 63.641 1 57.17 49 ARG B O 1
ATOM 1714 N N . LYS B 1 50 ? 51.162 -64.883 65.284 1 37.06 50 LYS B N 1
ATOM 1715 C CA . LYS B 1 50 ? 51.004 -63.437 65.414 1 40.81 50 LYS B CA 1
ATOM 1716 C C . LYS B 1 50 ? 51.385 -62.718 64.124 1 48.68 50 LYS B C 1
ATOM 1717 O O . LYS B 1 50 ? 50.696 -61.781 63.701 1 57.03 50 LYS B O 1
ATOM 1723 N N . SER B 1 51 ? 52.47 -63.152 63.475 1 50.44 51 SER B N 1
ATOM 1724 C CA . SER B 1 51 ? 52.898 -62.51 62.236 1 41.12 51 SER B CA 1
ATOM 1725 C C . SER B 1 51 ? 51.891 -62.738 61.115 1 45.89 51 SER B C 1
ATOM 1726 O O . SER B 1 51 ? 51.653 -61.842 60.298 1 51.23 51 SER B O 1
ATOM 1729 N N . GLU B 1 52 ? 51.292 -63.93 61.058 1 40.8 52 GLU B N 1
ATOM 1730 C CA . GLU B 1 52 ? 50.262 -64.189 60.055 1 56.03 52 GLU B CA 1
ATOM 1731 C C . GLU B 1 52 ? 49.067 -63.265 60.252 1 57.87 52 GLU B C 1
ATOM 1732 O O . GLU B 1 52 ? 48.56 -62.664 59.292 1 65.55 52 GLU B O 1
ATOM 1738 N N . ALA B 1 53 ? 48.6 -63.142 61.5 1 52.47 53 ALA B N 1
ATOM 1739 C CA . ALA B 1 53 ? 47.499 -62.224 61.78 1 52.2 53 ALA B CA 1
ATOM 1740 C C . ALA B 1 53 ? 47.861 -60.794 61.391 1 49.7 53 ALA B C 1
ATOM 1741 O O . ALA B 1 53 ? 47.05 -60.077 60.784 1 61.01 53 ALA B O 1
ATOM 1743 N N . ALA B 1 54 ? 49.083 -60.367 61.725 1 46.34 54 ALA B N 1
ATOM 1744 C CA . ALA B 1 54 ? 49.508 -59.006 61.416 1 45.88 54 ALA B CA 1
ATOM 1745 C C . ALA B 1 54 ? 49.551 -58.765 59.913 1 54.64 54 ALA B C 1
ATOM 1746 O O . ALA B 1 54 ? 49.145 -57.699 59.44 1 56.76 54 ALA B O 1
ATOM 1748 N N . GLU B 1 55 ? 50.028 -59.746 59.144 1 51.87 55 GLU B N 1
ATOM 1749 C CA . GLU B 1 55 ? 50.098 -59.574 57.695 1 48.97 55 GLU B CA 1
ATOM 1750 C C . GLU B 1 55 ? 48.708 -59.53 57.07 1 49.73 55 GLU B C 1
ATOM 1751 O O . GLU B 1 55 ? 48.469 -58.759 56.131 1 52.46 55 GLU B O 1
ATOM 1757 N N . SER B 1 56 ? 47.779 -60.349 57.57 1 41.51 56 SER B N 1
ATOM 1758 C CA . SER B 1 56 ? 46.407 -60.284 57.067 1 43.12 56 SER B CA 1
ATOM 1759 C C . SER B 1 56 ? 45.796 -58.91 57.327 1 53.46 56 SER B C 1
ATOM 1760 O O . SER B 1 56 ? 45.2 -58.292 56.427 1 57.31 56 SER B O 1
ATOM 1763 N N . GLN B 1 57 ? 45.937 -58.416 58.562 1 56.69 57 GLN B N 1
ATOM 1764 C CA . GLN B 1 57 ? 45.429 -57.085 58.884 1 53.7 57 GLN B CA 1
ATOM 1765 C C . GLN B 1 57 ? 46.095 -56.018 58.024 1 52.43 57 GLN B C 1
ATOM 1766 O O . GLN B 1 57 ? 45.439 -55.065 57.589 1 48.34 57 GLN B O 1
ATOM 1772 N N . LEU B 1 58 ? 47.394 -56.169 57.756 1 48.13 58 LEU B N 1
ATOM 1773 C CA . LEU B 1 58 ? 48.111 -55.188 56.949 1 46.5 58 LEU B CA 1
ATOM 1774 C C . LEU B 1 58 ? 47.595 -55.164 55.516 1 53.77 58 LEU B C 1
ATOM 1775 O O . LEU B 1 58 ? 47.441 -54.089 54.926 1 62.2 58 LEU B O 1
ATOM 1780 N N . GLU B 1 59 ? 47.32 -56.336 54.939 1 49.9 59 GLU B N 1
ATOM 1781 C CA . GLU B 1 59 ? 46.778 -56.377 53.583 1 50.76 59 GLU B CA 1
ATOM 1782 C C . GLU B 1 59 ? 45.403 -55.721 53.523 1 52.92 59 GLU B C 1
ATOM 1783 O O . GLU B 1 59 ? 45.123 -54.906 52.628 1 67.96 59 GLU B O 1
ATOM 1789 N N . GLU B 1 60 ? 44.527 -56.067 54.471 1 49.56 60 GLU B N 1
ATOM 1790 C CA . GLU B 1 60 ? 43.195 -55.466 54.473 1 49.11 60 GLU B CA 1
ATOM 1791 C C . GLU B 1 60 ? 43.275 -53.952 54.656 1 57.87 60 GLU B C 1
ATOM 1792 O O . GLU B 1 60 ? 42.542 -53.193 54.004 1 56.14 60 GLU B O 1
ATOM 1798 N N . LEU B 1 61 ? 44.184 -53.494 55.521 1 46.58 61 LEU B N 1
ATOM 1799 C CA . LEU B 1 61 ? 44.329 -52.064 55.755 1 45.92 61 LEU B CA 1
ATOM 1800 C C . LEU B 1 61 ? 44.908 -51.352 54.54 1 57.33 61 LEU B C 1
ATOM 1801 O O . LEU B 1 61 ? 44.535 -50.208 54.267 1 73.96 61 LEU B O 1
ATOM 1806 N N . GLU B 1 62 ? 45.808 -52.003 53.797 1 59.45 62 GLU B N 1
ATOM 1807 C CA . GLU B 1 62 ? 46.296 -51.418 52.551 1 60.95 62 GLU B CA 1
ATOM 1808 C C . GLU B 1 62 ? 45.164 -51.247 51.548 1 57.93 62 GLU B C 1
ATOM 1809 O O . GLU B 1 62 ? 45.066 -50.209 50.877 1 40.23 62 GLU B O 1
ATOM 1815 N N . GLU B 1 63 ? 44.309 -52.266 51.421 1 43.47 63 GLU B N 1
ATOM 1816 C CA . GLU B 1 63 ? 43.149 -52.149 50.539 1 58.8 63 GLU B CA 1
ATOM 1817 C C . GLU B 1 63 ? 42.276 -50.96 50.934 1 63.78 63 GLU B C 1
ATOM 1818 O O . GLU B 1 63 ? 41.905 -50.126 50.091 1 66.09 63 GLU B O 1
ATOM 1824 N N . GLU B 1 64 ? 41.941 -50.871 52.225 1 52.29 64 GLU B N 1
ATOM 1825 C CA . GLU B 1 64 ? 41.1 -49.775 52.699 1 50.12 64 GLU B CA 1
ATOM 1826 C C . GLU B 1 64 ? 41.762 -48.421 52.461 1 52.95 64 GLU B C 1
ATOM 1827 O O . GLU B 1 64 ? 41.093 -47.452 52.08 1 57.17 64 GLU B O 1
ATOM 1833 N N . THR B 1 65 ? 43.078 -48.337 52.667 1 50.43 65 THR B N 1
ATOM 1834 C CA . THR B 1 65 ? 43.788 -47.075 52.486 1 46.22 65 THR B CA 1
ATOM 1835 C C . THR B 1 65 ? 43.776 -46.636 51.028 1 55.51 65 THR B C 1
ATOM 1836 O O . THR B 1 65 ? 43.589 -45.449 50.734 1 60.03 65 THR B O 1
ATOM 1840 N N . LYS B 1 66 ? 43.983 -47.574 50.1 1 56.01 66 LYS B N 1
ATOM 1841 C CA . LYS B 1 66 ? 43.925 -47.234 48.68 1 59.36 66 LYS B CA 1
ATOM 1842 C C . LYS B 1 66 ? 42.537 -46.726 48.301 1 56.79 66 LYS B C 1
ATOM 1843 O O . LYS B 1 66 ? 42.393 -45.702 47.608 1 55.3 66 LYS B O 1
ATOM 1849 N N . GLN B 1 67 ? 41.496 -47.434 48.76 1 50.24 67 GLN B N 1
ATOM 1850 C CA . GLN B 1 67 ? 40.13 -46.983 48.505 1 48.61 67 GLN B CA 1
ATOM 1851 C C . GLN B 1 67 ? 39.902 -45.573 49.044 1 52.27 67 GLN B C 1
ATOM 1852 O O . GLN B 1 67 ? 39.293 -44.729 48.372 1 60.63 67 GLN B O 1
ATOM 1858 N N . LEU B 1 68 ? 40.398 -45.298 50.253 1 54.17 68 LEU B N 1
ATOM 1859 C CA . LEU B 1 68 ? 40.188 -43.992 50.87 1 55.49 68 LEU B CA 1
ATOM 1860 C C . LEU B 1 68 ? 40.932 -42.892 50.121 1 52.96 68 LEU B C 1
ATOM 1861 O O . LEU B 1 68 ? 40.42 -41.774 49.982 1 52.33 68 LEU B O 1
ATOM 1866 N N . ARG B 1 69 ? 42.147 -43.183 49.646 1 51.78 69 ARG B N 1
ATOM 1867 C CA . ARG B 1 69 ? 42.879 -42.218 48.83 1 55.97 69 ARG B CA 1
ATOM 1868 C C . ARG B 1 69 ? 42.082 -41.842 47.59 1 56.27 69 ARG B C 1
ATOM 1869 O O . ARG B 1 69 ? 41.933 -40.654 47.262 1 50.86 69 ARG B O 1
ATOM 1877 N N . LEU B 1 70 ? 41.571 -42.851 46.877 1 57.66 70 LEU B N 1
ATOM 1878 C CA . LEU B 1 70 ? 40.799 -42.566 45.669 1 66.74 70 LEU B CA 1
ATOM 1879 C C . LEU B 1 70 ? 39.547 -41.755 45.99 1 61.4 70 LEU B C 1
ATOM 1880 O O . LEU B 1 70 ? 39.208 -40.802 45.269 1 56.75 70 LEU B O 1
ATOM 1885 N N . LYS B 1 71 ? 38.847 -42.12 47.07 1 53.92 71 LYS B N 1
ATOM 1886 C CA . LYS B 1 71 ? 37.66 -41.371 47.472 1 54.18 71 LYS B CA 1
ATOM 1887 C C . LYS B 1 71 ? 37.997 -39.914 47.759 1 54.3 71 LYS B C 1
ATOM 1888 O O . LYS B 1 71 ? 37.277 -39.005 47.326 1 59.66 71 LYS B O 1
ATOM 1894 N N . ALA B 1 72 ? 39.094 -39.672 48.482 1 47.21 72 ALA B N 1
ATOM 1895 C CA . ALA B 1 72 ? 39.476 -38.305 48.82 1 53.17 72 ALA B CA 1
ATOM 1896 C C . ALA B 1 72 ? 39.803 -37.495 47.572 1 63.97 72 ALA B C 1
ATOM 1897 O O . ALA B 1 72 ? 39.395 -36.333 47.453 1 68.81 72 ALA B O 1
ATOM 1899 N N . ASP B 1 73 ? 40.53 -38.092 46.624 1 62.38 73 ASP B N 1
ATOM 1900 C CA . ASP B 1 73 ? 40.87 -37.367 45.4 1 60.4 73 ASP B CA 1
ATOM 1901 C C . ASP B 1 73 ? 39.618 -37.009 44.601 1 59.64 73 ASP B C 1
ATOM 1902 O O . ASP B 1 73 ? 39.458 -35.866 44.137 1 59.93 73 ASP B O 1
ATOM 1907 N N . ASN B 1 74 ? 38.715 -37.98 44.427 1 63.19 74 ASN B N 1
ATOM 1908 C CA . ASN B 1 74 ? 37.501 -37.72 43.658 1 56.38 74 ASN B CA 1
ATOM 1909 C C . ASN B 1 74 ? 36.633 -36.668 44.338 1 60.43 74 ASN B C 1
ATOM 1910 O O . ASN B 1 74 ? 36.06 -35.793 43.675 1 76.62 74 ASN B O 1
ATOM 1915 N N . GLU B 1 75 ? 36.551 -36.705 45.665 1 59.85 75 GLU B N 1
ATOM 1916 C CA . GLU B 1 75 ? 35.753 -35.704 46.354 1 67.15 75 GLU B CA 1
ATOM 1917 C C . GLU B 1 75 ? 36.42 -34.33 46.363 1 64.21 75 GLU B C 1
ATOM 1918 O O . GLU B 1 75 ? 35.719 -33.317 46.429 1 59.58 75 GLU B O 1
ATOM 1924 N N . ASP B 1 76 ? 37.75 -34.262 46.25 1 61.23 76 ASP B N 1
ATOM 1925 C CA . ASP B 1 76 ? 38.402 -32.962 46.099 1 62.15 76 ASP B CA 1
ATOM 1926 C C . ASP B 1 76 ? 38.097 -32.345 44.736 1 69.27 76 ASP B C 1
ATOM 1927 O O . ASP B 1 76 ? 37.822 -31.137 44.634 1 73.05 76 ASP B O 1
ATOM 1932 N N . ILE B 1 77 ? 38.153 -33.151 43.671 1 74.07 77 ILE B N 1
ATOM 1933 C CA . ILE B 1 77 ? 37.773 -32.595 42.371 1 63.41 77 ILE B CA 1
ATOM 1934 C C . ILE B 1 77 ? 36.296 -32.209 42.381 1 69.46 77 ILE B C 1
ATOM 1935 O O . ILE B 1 77 ? 35.89 -31.222 41.744 1 79.25 77 ILE B O 1
ATOM 1940 N N . GLN B 1 78 ? 35.478 -32.945 43.141 1 61.63 78 GLN B N 1
ATOM 1941 C CA . GLN B 1 78 ? 34.091 -32.538 43.341 1 56.56 78 GLN B CA 1
ATOM 1942 C C . GLN B 1 78 ? 34.005 -31.188 44.05 1 58.98 78 GLN B C 1
ATOM 1943 O O . GLN B 1 78 ? 33.138 -30.37 43.731 1 66.74 78 GLN B O 1
ATOM 1949 N N . LYS B 1 79 ? 34.885 -30.945 45.026 1 59.44 79 LYS B N 1
ATOM 1950 C CA . LYS B 1 79 ? 34.887 -29.658 45.721 1 65.04 79 LYS B CA 1
ATOM 1951 C C . LYS B 1 79 ? 35.195 -28.513 44.763 1 60.91 79 LYS B C 1
ATOM 1952 O O . LYS B 1 79 ? 34.572 -27.444 44.83 1 57.67 79 LYS B O 1
ATOM 1958 N N . THR B 1 80 ? 36.17 -28.715 43.876 1 63.92 80 THR B N 1
ATOM 1959 C CA . THR B 1 80 ? 36.461 -27.7 42.863 1 64.87 80 THR B CA 1
ATOM 1960 C C . THR B 1 80 ? 35.242 -27.448 41.974 1 74.78 80 THR B C 1
ATOM 1961 O O . THR B 1 80 ? 34.883 -26.291 41.687 1 73.33 80 THR B O 1
ATOM 1965 N N . GLU B 1 81 ? 34.593 -28.529 41.527 1 75.65 81 GLU B N 1
ATOM 1966 C CA . GLU B 1 81 ? 33.386 -28.38 40.717 1 71.52 81 GLU B CA 1
ATOM 1967 C C . GLU B 1 81 ? 32.299 -27.625 41.476 1 73.72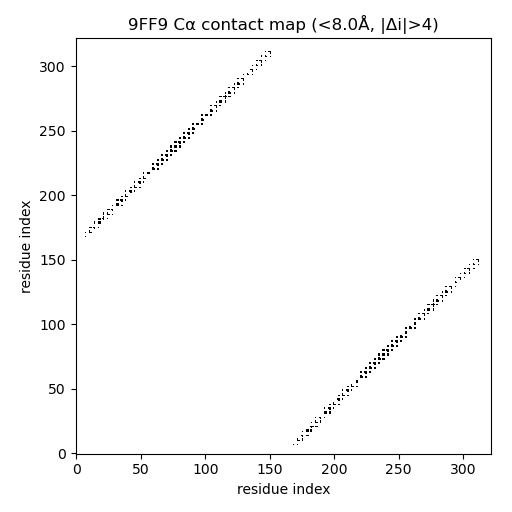 81 GLU B C 1
ATOM 1968 O O . GLU B 1 81 ? 31.55 -26.836 40.888 1 70.09 81 GLU B O 1
ATOM 1974 N N . ALA B 1 82 ? 32.207 -27.848 42.789 1 72.81 82 ALA B N 1
ATOM 1975 C CA . ALA B 1 82 ? 31.207 -27.16 43.599 1 70.67 82 ALA B CA 1
ATOM 1976 C C . ALA B 1 82 ? 31.506 -25.672 43.699 1 65.46 82 ALA B C 1
ATOM 1977 O O . ALA B 1 82 ? 30.588 -24.845 43.671 1 62.63 82 ALA B O 1
ATOM 1979 N N . GLU B 1 83 ? 32.784 -25.316 43.843 1 68.87 83 GLU B N 1
ATOM 1980 C CA . GLU B 1 83 ? 33.168 -23.907 43.817 1 77.48 83 GLU B CA 1
ATOM 1981 C C . GLU B 1 83 ? 32.725 -23.245 42.516 1 76.64 83 GLU B C 1
ATOM 1982 O O . GLU B 1 83 ? 32.113 -22.163 42.523 1 75.44 83 GLU B O 1
ATOM 1988 N N . GLN B 1 84 ? 33.026 -23.888 41.384 1 71 84 GLN B N 1
ATOM 1989 C CA . GLN B 1 84 ? 32.632 -23.315 40.097 1 73.43 84 GLN B CA 1
ATOM 1990 C C . GLN B 1 84 ? 31.113 -23.205 39.978 1 64.6 84 GLN B C 1
ATOM 1991 O O . GL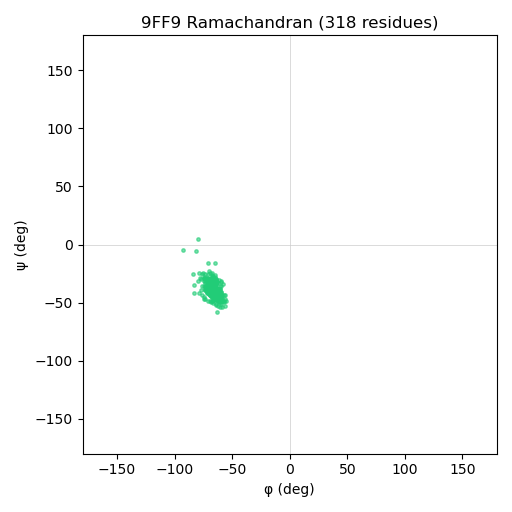N B 1 84 ? 30.589 -22.209 39.456 1 66.38 84 GLN B O 1
ATOM 1997 N N . LEU B 1 85 ? 30.39 -24.214 40.471 1 67.24 85 LEU B N 1
ATOM 1998 C CA . LEU B 1 85 ? 28.932 -24.185 40.417 1 64.92 85 LEU B CA 1
ATOM 1999 C C . LEU B 1 85 ? 28.369 -23.051 41.264 1 64.59 85 LEU B C 1
ATOM 2000 O O . LEU B 1 85 ? 27.396 -22.399 40.87 1 69.75 85 LEU B O 1
ATOM 2005 N N . SER B 1 86 ? 28.964 -22.803 42.433 1 70.79 86 SER B N 1
ATOM 2006 C CA . SER B 1 86 ? 28.522 -21.685 43.261 1 59.15 86 SER B CA 1
ATOM 2007 C C . SER B 1 86 ? 28.746 -20.357 42.552 1 56.92 86 SER B C 1
ATOM 2008 O O . SER B 1 86 ? 27.87 -19.481 42.567 1 64.14 86 SER B O 1
ATOM 2011 N N . ARG B 1 87 ? 29.92 -20.184 41.936 1 56.68 87 ARG B N 1
ATOM 2012 C CA . ARG B 1 87 ? 30.173 -18.965 41.168 1 56.48 87 ARG B CA 1
ATOM 2013 C C . ARG B 1 87 ? 29.103 -18.759 40.1 1 68.62 87 ARG B C 1
ATOM 2014 O O . ARG B 1 87 ? 28.531 -17.664 39.969 1 75.37 87 ARG B O 1
ATOM 2022 N N . LYS B 1 88 ? 28.816 -19.813 39.329 1 73.61 88 LYS B N 1
ATOM 2023 C CA . LYS B 1 88 ? 27.835 -19.694 38.254 1 63.87 88 LYS B CA 1
ATOM 2024 C C . LYS B 1 88 ? 26.442 -19.393 38.798 1 62.49 88 LYS B C 1
ATOM 2025 O O . LYS B 1 88 ? 25.707 -18.582 38.223 1 72.92 88 LYS B O 1
ATOM 2031 N N . VAL B 1 89 ? 26.063 -20.031 39.91 1 62.05 89 VAL B N 1
ATOM 2032 C CA . VAL B 1 89 ? 24.746 -19.788 40.497 1 65.65 89 VAL B CA 1
ATOM 2033 C C . VAL B 1 89 ? 24.614 -18.337 40.936 1 66.98 89 VAL B C 1
ATOM 2034 O O . VAL B 1 89 ? 23.583 -17.692 40.698 1 60.34 89 VAL B O 1
ATOM 2038 N N . GLU B 1 90 ? 25.652 -17.795 41.581 1 68.55 90 GLU B N 1
ATOM 2039 C CA . GLU B 1 90 ? 25.586 -16.405 42.026 1 69.55 90 GLU B CA 1
ATOM 2040 C C . GLU B 1 90 ? 25.47 -15.452 40.84 1 59.4 90 GLU B C 1
ATOM 2041 O O . GLU B 1 90 ? 24.65 -14.521 40.858 1 55.67 90 GLU B O 1
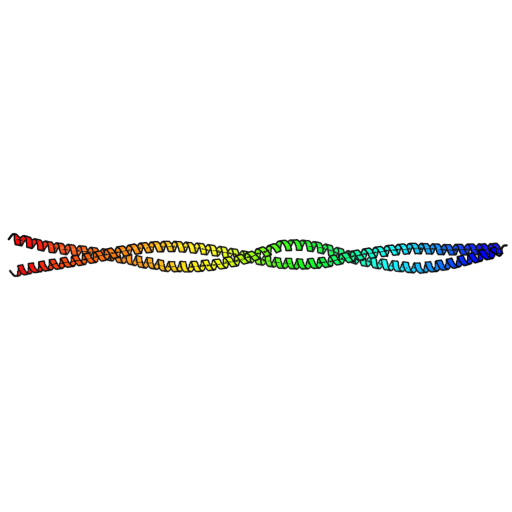ATOM 2047 N N . LEU B 1 91 ? 26.279 -15.671 39.798 1 58.3 91 LEU B N 1
ATOM 2048 C CA . LEU B 1 91 ? 26.209 -14.81 38.619 1 64.67 91 LEU B CA 1
ATOM 2049 C C . LEU B 1 91 ? 24.824 -14.867 37.977 1 69.74 91 LEU B C 1
ATOM 2050 O O . LEU B 1 91 ? 24.248 -13.83 37.606 1 76.72 91 LEU B O 1
ATOM 2055 N N . LEU B 1 92 ? 24.271 -16.077 37.844 1 64.86 92 LEU B N 1
ATOM 2056 C CA . LEU B 1 92 ? 22.964 -16.228 37.215 1 63.89 92 LEU B CA 1
ATOM 2057 C C . LEU B 1 92 ? 21.874 -15.548 38.034 1 67.27 92 LEU B C 1
ATOM 2058 O O . LEU B 1 92 ? 21.004 -14.874 37.474 1 70.73 92 LEU B O 1
ATOM 2063 N N . GLU B 1 93 ? 21.906 -15.708 39.361 1 70.4 93 GLU B N 1
ATOM 2064 C CA . GLU B 1 93 ? 20.908 -15.053 40.204 1 59.49 93 GLU B CA 1
ATOM 2065 C C . GLU B 1 93 ? 21.004 -13.537 40.099 1 59.57 93 GLU B C 1
ATOM 2066 O O . GLU B 1 93 ? 19.979 -12.846 40.015 1 55.3 93 GLU B O 1
ATOM 2072 N N . GLU B 1 94 ? 22.228 -13.001 40.103 1 75.64 94 GLU B N 1
ATOM 2073 C CA . GLU B 1 94 ? 22.405 -11.557 39.988 1 79.2 94 GLU B CA 1
ATOM 2074 C C . GLU B 1 94 ? 21.799 -11.034 38.691 1 78.6 94 GLU B C 1
ATOM 2075 O O . GLU B 1 94 ? 20.961 -10.118 38.703 1 80.14 94 GLU B O 1
ATOM 2081 N N . GLU B 1 95 ? 22.202 -11.615 37.556 1 67.98 95 GLU B N 1
ATOM 2082 C CA . GLU B 1 95 ? 21.694 -11.105 36.285 1 65.73 95 GLU B CA 1
ATOM 2083 C C . GLU B 1 95 ? 20.199 -11.362 36.13 1 65.22 95 GLU B C 1
ATOM 2084 O O . GLU B 1 95 ? 19.499 -10.558 35.504 1 70.92 95 GLU B O 1
ATOM 2090 N N . LEU B 1 96 ? 19.681 -12.44 36.727 1 59.03 96 LEU B N 1
ATOM 2091 C CA . LEU B 1 96 ? 18.254 -12.725 36.637 1 67.32 96 LEU B CA 1
ATOM 2092 C C . LEU B 1 96 ? 17.438 -11.684 37.391 1 63.78 96 LEU B C 1
ATOM 2093 O O . LEU B 1 96 ? 16.424 -11.191 36.884 1 60.85 96 LEU B O 1
ATOM 2098 N N . GLU B 1 97 ? 17.857 -11.342 38.612 1 67.02 97 GLU B N 1
ATOM 2099 C CA . GLU B 1 97 ? 17.135 -10.311 39.349 1 58.56 97 GLU B CA 1
ATOM 2100 C C . GLU B 1 97 ? 17.269 -8.947 38.68 1 57.23 97 GLU B C 1
ATOM 2101 O O . GLU B 1 97 ? 16.315 -8.158 38.693 1 58.48 97 GLU B O 1
ATOM 2107 N N . THR B 1 98 ? 18.428 -8.657 38.079 1 60.38 98 THR B N 1
ATOM 2108 C CA . THR B 1 98 ? 18.566 -7.418 37.315 1 61.4 98 THR B CA 1
ATOM 2109 C C . THR B 1 98 ? 17.559 -7.368 36.17 1 60.86 98 THR B C 1
ATOM 2110 O O . THR B 1 98 ? 16.843 -6.371 35.988 1 62.71 98 THR B O 1
ATOM 2114 N N . ASN B 1 99 ? 17.488 -8.448 35.388 1 63.45 99 ASN B N 1
ATOM 2115 C CA . ASN B 1 99 ? 16.551 -8.494 34.273 1 59.49 99 ASN B CA 1
ATOM 2116 C C . ASN B 1 99 ? 15.105 -8.44 34.748 1 63.66 99 ASN B C 1
ATOM 2117 O O . ASN B 1 99 ? 14.251 -7.882 34.055 1 79.36 99 ASN B O 1
ATOM 2122 N N . ASP B 1 100 ? 14.809 -8.994 35.926 1 63.44 100 ASP B N 1
ATOM 2123 C CA . ASP B 1 100 ? 13.439 -8.945 36.434 1 53.69 100 ASP B CA 1
ATOM 2124 C C . ASP B 1 100 ? 13.058 -7.53 36.857 1 51.73 100 ASP B C 1
ATOM 2125 O O . ASP B 1 100 ? 11.932 -7.078 36.599 1 61.72 100 ASP B O 1
ATOM 2130 N N . LYS B 1 101 ? 13.978 -6.822 37.518 1 51.41 101 LYS B N 1
ATOM 2131 C CA . LYS B 1 101 ? 13.76 -5.406 37.799 1 53.71 101 LYS B CA 1
ATOM 2132 C C . LYS B 1 101 ? 13.493 -4.637 36.511 1 63.26 101 LYS B C 1
ATOM 2133 O O . LYS B 1 101 ? 12.547 -3.84 36.43 1 73.82 101 LYS B O 1
ATOM 2139 N N . LEU B 1 102 ? 14.323 -4.87 35.489 1 65 102 LEU B N 1
ATOM 2140 C CA . LEU B 1 102 ? 14.131 -4.199 34.206 1 53.23 102 LEU B CA 1
ATOM 2141 C C . LEU B 1 102 ? 12.768 -4.528 33.604 1 56.39 102 LEU B C 1
ATOM 2142 O O . LEU B 1 102 ? 12.087 -3.647 33.063 1 60.06 102 LEU B O 1
ATOM 2147 N N . LEU B 1 103 ? 12.352 -5.792 33.702 1 55.69 103 LEU B N 1
ATOM 2148 C CA . LEU B 1 103 ? 11.083 -6.221 33.124 1 48.09 103 LEU B CA 1
ATOM 2149 C C . LEU B 1 103 ? 9.909 -5.525 33.798 1 49.23 103 LEU B C 1
ATOM 2150 O O . LEU B 1 103 ? 8.988 -5.043 33.129 1 53.85 103 LEU B O 1
ATOM 2155 N N . ARG B 1 104 ? 9.922 -5.464 35.13 1 49.21 104 ARG B N 1
ATOM 2156 C CA . ARG B 1 104 ? 8.803 -4.832 35.821 1 52.21 104 ARG B CA 1
ATOM 2157 C C . ARG B 1 104 ? 8.804 -3.318 35.627 1 40.65 104 ARG B C 1
ATOM 2158 O O . ARG B 1 104 ? 7.73 -2.703 35.547 1 43.72 104 ARG B O 1
ATOM 2166 N N . GLU B 1 105 ? 9.987 -2.707 35.512 1 40.01 105 GLU B N 1
ATOM 2167 C CA . GLU B 1 105 ? 10.055 -1.293 35.151 1 45.66 105 GLU B CA 1
ATOM 2168 C C . GLU B 1 105 ? 9.427 -1.047 33.782 1 55.88 105 GLU B C 1
ATOM 2169 O O . GLU B 1 105 ? 8.635 -0.109 33.603 1 64.42 105 GLU B O 1
ATOM 2175 N N . THR B 1 106 ? 9.77 -1.885 32.799 1 52.71 106 THR B N 1
ATOM 2176 C CA . THR B 1 106 ? 9.183 -1.739 31.471 1 51.09 106 THR B CA 1
ATOM 2177 C C . THR B 1 106 ? 7.679 -1.981 31.494 1 49.3 106 THR B C 1
ATOM 2178 O O . THR B 1 106 ? 6.938 -1.346 30.738 1 47.5 106 THR B O 1
ATOM 2182 N N . THR B 1 107 ? 7.209 -2.887 32.353 1 46.47 107 THR B N 1
ATOM 2183 C CA . THR B 1 107 ? 5.771 -3.119 32.459 1 36.28 107 THR B CA 1
ATOM 2184 C C . THR B 1 107 ? 5.053 -1.891 33.007 1 41.85 107 THR B C 1
ATOM 2185 O O . THR B 1 107 ? 3.983 -1.513 32.509 1 47.77 107 THR B O 1
ATOM 2189 N N . GLU B 1 108 ? 5.622 -1.255 34.034 1 42.15 108 GLU B N 1
ATOM 2190 C CA . GLU B 1 108 ? 5.018 -0.029 34.553 1 45.73 108 GLU B CA 1
ATOM 2191 C C . GLU B 1 108 ? 5.017 1.073 33.499 1 45.71 108 GLU B C 1
ATOM 2192 O O . GLU B 1 108 ? 4.032 1.814 33.357 1 54.24 108 GLU B O 1
ATOM 2198 N N . LYS B 1 109 ? 6.113 1.196 32.744 1 37.11 109 LYS B N 1
ATOM 2199 C CA . LYS B 1 109 ? 6.155 2.191 31.676 1 41.14 109 LYS B CA 1
ATOM 2200 C C . LYS B 1 109 ? 5.11 1.894 30.605 1 45.48 109 LYS B C 1
ATOM 2201 O O . LYS B 1 109 ? 4.487 2.814 30.059 1 50.36 109 LYS B O 1
ATOM 2207 N N . MET B 1 110 ? 4.9 0.611 30.296 1 43.58 110 MET B N 1
ATOM 2208 C CA . MET B 1 110 ? 3.867 0.236 29.337 1 38.15 110 MET B CA 1
ATOM 2209 C C . MET B 1 110 ? 2.485 0.616 29.846 1 43.88 110 MET B C 1
ATOM 2210 O O . MET B 1 110 ? 1.639 1.08 29.076 1 42.02 110 MET B O 1
ATOM 2215 N N . ARG B 1 111 ? 2.236 0.418 31.143 1 51.28 111 ARG B N 1
ATOM 2216 C CA . ARG B 1 111 ? 0.952 0.815 31.714 1 54.24 111 ARG B CA 1
ATOM 2217 C C . ARG B 1 111 ? 0.742 2.321 31.608 1 48.79 111 ARG B C 1
ATOM 2218 O O . ARG B 1 111 ? -0.357 2.786 31.271 1 46.29 111 ARG B O 1
ATOM 2226 N N . GLN B 1 112 ? 1.788 3.101 31.892 1 35.68 112 GLN B N 1
ATOM 2227 C CA . GLN B 1 112 ? 1.674 4.554 31.779 1 44.14 112 GLN B CA 1
ATOM 2228 C C . GLN B 1 112 ? 1.397 4.979 30.339 1 41.47 112 GLN B C 1
ATOM 2229 O O . GLN B 1 112 ? 0.544 5.842 30.085 1 38.84 112 GLN B O 1
ATOM 2235 N N . THR B 1 113 ? 2.11 4.382 29.381 1 40.61 113 THR B N 1
ATOM 2236 C CA . THR B 1 113 ? 1.873 4.71 27.979 1 38.7 113 THR B CA 1
ATOM 2237 C C . THR B 1 113 ? 0.469 4.302 27.547 1 29.33 113 THR B C 1
ATOM 2238 O O . THR B 1 113 ? -0.182 5.014 26.775 1 34.93 113 THR B O 1
ATOM 2242 N N . ASP B 1 114 ? -0.024 3.171 28.054 1 32.08 114 ASP B N 1
ATOM 2243 C CA . ASP B 1 114 ? -1.373 2.733 27.713 1 30.89 114 ASP B CA 1
ATOM 2244 C C . ASP B 1 114 ? -2.422 3.705 28.236 1 29.4 114 ASP B C 1
ATOM 2245 O O . ASP B 1 114 ? -3.374 4.042 27.52 1 30.62 114 ASP B O 1
ATOM 2250 N N . VAL B 1 115 ? -2.271 4.166 29.48 1 41.16 115 VAL B N 1
ATOM 2251 C CA . VAL B 1 115 ? -3.282 5.067 30.028 1 43.79 115 VAL B CA 1
ATOM 2252 C C . VAL B 1 115 ? -3.23 6.419 29.323 1 41.68 115 VAL B C 1
ATOM 2253 O O . VAL B 1 115 ? -4.274 7.024 29.041 1 44.26 115 VAL B O 1
ATOM 2257 N N . LYS B 1 116 ? -2.028 6.897 28.974 1 44.12 116 LYS B N 1
ATOM 2258 C CA . LYS B 1 116 ? -1.971 8.16 28.241 1 37.33 116 LYS B CA 1
ATOM 2259 C C . LYS B 1 116 ? -2.547 8.018 26.834 1 34.16 116 LYS B C 1
ATOM 2260 O O . LYS B 1 116 ? -3.21 8.94 26.342 1 36.71 116 LYS B O 1
ATOM 2266 N N . ALA B 1 117 ? -2.337 6.867 26.187 1 35.83 117 ALA B N 1
ATOM 2267 C CA . ALA B 1 117 ? -2.905 6.652 24.861 1 24.64 117 ALA B CA 1
ATOM 2268 C C . ALA B 1 117 ? -4.425 6.569 24.922 1 29.49 117 ALA B C 1
ATOM 2269 O O . ALA B 1 117 ? -5.113 7.079 24.032 1 39.4 117 ALA B O 1
ATOM 2271 N N . GLU B 1 118 ? -4.97 5.944 25.968 1 36.52 118 GLU B N 1
ATOM 2272 C CA . GLU B 1 118 ? -6.424 5.889 26.101 1 34.23 118 GLU B CA 1
ATOM 2273 C C . GLU B 1 118 ? -7.003 7.273 26.372 1 33.47 118 GLU B C 1
ATOM 2274 O O . GLU B 1 118 ? -8.081 7.614 25.863 1 33.42 118 GLU B O 1
ATOM 2280 N N . HIS B 1 119 ? -6.3 8.087 27.166 1 35.26 119 HIS B N 1
ATOM 2281 C CA . HIS B 1 119 ? -6.736 9.465 27.38 1 27.78 119 HIS B CA 1
ATOM 2282 C C . HIS B 1 119 ? -6.753 10.24 26.068 1 37.81 119 HIS B C 1
ATOM 2283 O O . HIS B 1 119 ? -7.722 10.946 25.757 1 47.03 119 HIS B O 1
ATOM 2290 N N . PHE B 1 120 ? -5.682 10.115 25.279 1 43.57 120 PHE B N 1
ATOM 2291 C CA . PHE B 1 120 ? -5.629 10.81 23.997 1 27.93 120 PHE B CA 1
ATOM 2292 C C . PHE B 1 120 ? -6.703 10.31 23.04 1 21.7 120 PHE B C 1
ATOM 2293 O O . PHE B 1 120 ? -7.24 11.093 22.252 1 21.66 120 PHE B O 1
ATOM 2301 N N . GLU B 1 121 ? -7.036 9.019 23.094 1 32.27 121 GLU B N 1
ATOM 2302 C CA . GLU B 1 121 ? -8.089 8.496 22.228 1 33.91 121 GLU B CA 1
ATOM 2303 C C . GLU B 1 121 ? -9.457 9.041 22.628 1 27.2 121 GLU B C 1
ATOM 2304 O O . GLU B 1 121 ? -10.264 9.407 21.763 1 33.59 121 GLU B O 1
ATOM 2310 N N . ARG B 1 122 ? -9.74 9.095 23.932 1 49.79 122 ARG B N 1
ATOM 2311 C CA . ARG B 1 122 ? -10.955 9.765 24.389 1 49.49 122 ARG B CA 1
ATOM 2312 C C . ARG B 1 122 ? -10.999 11.206 23.894 1 33.47 122 ARG B C 1
ATOM 2313 O O . ARG B 1 122 ? -12.044 11.687 23.428 1 44.03 122 ARG B O 1
ATOM 2321 N N . ARG B 1 123 ? -9.863 11.906 23.974 1 40.08 123 ARG B N 1
ATOM 2322 C CA . ARG B 1 123 ? -9.822 13.303 23.557 1 27.58 123 ARG B CA 1
ATOM 2323 C C . ARG B 1 123 ? -10.082 13.448 22.061 1 31.51 123 ARG B C 1
ATOM 2324 O O . ARG B 1 123 ? -10.827 14.342 21.643 1 31.12 123 ARG B O 1
ATOM 2332 N N . VAL B 1 124 ? -9.484 12.581 21.239 1 39.92 124 VAL B N 1
ATOM 2333 C CA . VAL B 1 124 ? -9.695 12.692 19.797 1 24.23 124 VAL B CA 1
ATOM 2334 C C . VAL B 1 124 ? -11.126 12.324 19.435 1 26.35 124 VAL B C 1
ATOM 2335 O O . VAL B 1 124 ? -11.691 12.888 18.492 1 31.63 124 VAL B O 1
ATOM 2339 N N . GLN B 1 125 ? -11.748 11.404 20.176 1 33.18 125 GLN B N 1
ATOM 2340 C CA . GLN B 1 125 ? -13.149 11.089 19.909 1 35.12 125 GLN B CA 1
ATOM 2341 C C . GLN B 1 125 ? -14.043 12.285 20.22 1 32.81 125 GLN B C 1
ATOM 2342 O O . GLN B 1 125 ? -14.927 12.643 19.426 1 33.2 125 GLN B O 1
ATOM 2348 N N . SER B 1 126 ? -13.817 12.923 21.372 1 30.34 126 SER B N 1
ATOM 2349 C CA . SER B 1 126 ? -14.579 14.122 21.71 1 30.53 126 SER B CA 1
ATOM 2350 C C . SER B 1 126 ? -14.356 15.226 20.68 1 37.18 126 SER B C 1
ATOM 2351 O O . SER B 1 126 ? -15.303 15.922 20.283 1 47.8 126 SER B O 1
ATOM 2354 N N . LEU B 1 127 ? -13.111 15.392 20.227 1 33.9 127 LEU B N 1
ATOM 2355 C CA . LEU B 1 127 ? -12.806 16.44 19.26 1 25.01 127 LEU B CA 1
ATOM 2356 C C . LEU B 1 127 ? -13.453 16.156 17.911 1 20.02 127 LEU B C 1
ATOM 2357 O O . LEU B 1 127 ? -13.929 17.08 17.246 1 19.86 127 LEU B O 1
ATOM 2362 N N . GLU B 1 128 ? -13.49 14.888 17.491 1 22.69 128 GLU B N 1
ATOM 2363 C CA . GLU B 1 128 ? -14.16 14.545 16.24 1 24.56 128 GLU B CA 1
ATOM 2364 C C . GLU B 1 128 ? -15.66 14.79 16.334 1 29.3 128 GLU B C 1
ATOM 2365 O O . GLU B 1 128 ? -16.281 15.265 15.372 1 31.38 128 GLU B O 1
ATOM 2371 N N . ARG B 1 129 ? -16.262 14.47 17.483 1 28.6 129 ARG B N 1
ATOM 2372 C CA . ARG B 1 129 ? -17.677 14.779 17.67 1 29.19 129 ARG B CA 1
ATOM 2373 C C . ARG B 1 129 ? -17.928 16.279 17.552 1 22.24 129 ARG B C 1
ATOM 2374 O O . ARG B 1 129 ? -18.805 16.72 16.793 1 24.91 129 ARG B O 1
ATOM 2382 N N . GLU B 1 130 ? -17.156 17.082 18.291 1 19.47 130 GLU B N 1
ATOM 2383 C CA . GLU B 1 130 ? -17.325 18.531 18.215 1 23.66 130 GLU B CA 1
ATOM 2384 C C . GLU B 1 130 ? -17.08 19.053 16.803 1 24.09 130 GLU B C 1
ATOM 2385 O O . GLU B 1 130 ? -17.756 19.987 16.359 1 28.92 130 GLU B O 1
ATOM 2391 N N . ARG B 1 131 ? -16.134 18.451 16.08 1 28.6 131 ARG B N 1
ATOM 2392 C CA . ARG B 1 131 ? -15.812 18.901 14.731 1 24.19 131 ARG B CA 1
ATOM 2393 C C . ARG B 1 131 ? -16.956 18.626 13.765 1 26.14 131 ARG B C 1
ATOM 2394 O O . ARG B 1 131 ? -17.304 19.486 12.948 1 35.92 131 ARG B O 1
ATOM 2402 N N . ASP B 1 132 ? -17.548 17.431 13.833 1 22.64 132 ASP B N 1
ATOM 2403 C CA . ASP B 1 132 ? -18.695 17.143 12.977 1 24.87 132 ASP B CA 1
ATOM 2404 C C . ASP B 1 132 ? -19.871 18.054 13.312 1 21.96 132 ASP B C 1
ATOM 2405 O O . ASP B 1 132 ? -20.588 18.519 12.412 1 18.55 132 ASP B O 1
ATOM 2410 N N . ASP B 1 133 ? -20.077 18.334 14.604 1 29.98 133 ASP B N 1
ATOM 2411 C CA . ASP B 1 133 ? -21.134 19.268 14.984 1 21.23 133 ASP B CA 1
ATOM 2412 C C . ASP B 1 133 ? -20.879 20.653 14.399 1 20.67 133 ASP B C 1
ATOM 2413 O O . ASP B 1 133 ? -21.8 21.3 13.882 1 23.55 133 ASP B O 1
ATOM 2418 N N . MET B 1 134 ? -19.629 21.118 14.464 1 19.75 134 MET B N 1
ATOM 2419 C CA . MET B 1 134 ? -19.289 22.425 13.91 1 19.23 134 MET B CA 1
ATOM 2420 C C . MET B 1 134 ? -19.479 22.453 12.4 1 18.25 134 MET B C 1
ATOM 2421 O O . MET B 1 134 ? -19.937 23.458 11.847 1 18.06 134 MET B O 1
ATOM 2426 N N . GLU B 1 135 ? -19.128 21.361 11.717 1 18.32 135 GLU B N 1
ATOM 2427 C CA . GLU B 1 135 ? -19.316 21.303 10.269 1 18.18 135 GLU B CA 1
ATOM 2428 C C . GLU B 1 135 ? -20.791 21.384 9.903 1 17.95 135 GLU B C 1
ATOM 2429 O O . GLU B 1 135 ? -21.169 22.097 8.964 1 19.9 135 GLU B O 1
ATOM 2435 N N . GLN B 1 136 ? -21.641 20.66 10.636 1 22.44 136 GLN B N 1
ATOM 2436 C CA . GLN B 1 136 ? -23.078 20.741 10.39 1 17.9 136 GLN B CA 1
ATOM 2437 C C . GLN B 1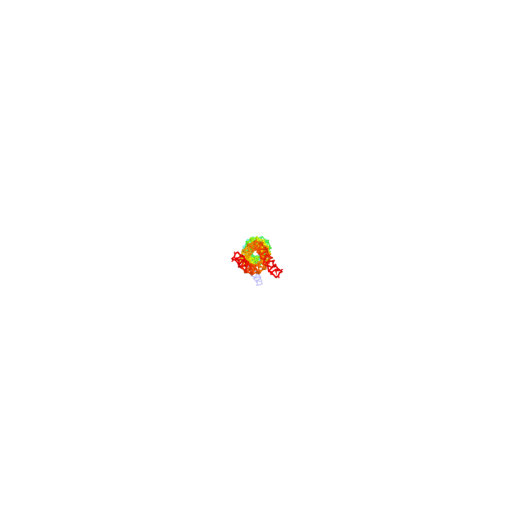 136 ? -23.593 22.158 10.622 1 17.66 136 GLN B C 1
ATOM 2438 O O . GLN B 1 136 ? -24.35 22.701 9.804 1 17.46 136 GLN B O 1
ATOM 2444 N N . LYS B 1 137 ? -23.192 22.772 11.738 1 17.7 137 LYS B N 1
ATOM 2445 C CA . LYS B 1 137 ? -23.654 24.122 12.043 1 17.5 137 LYS B CA 1
ATOM 2446 C C . LYS B 1 137 ? -23.201 25.117 10.98 1 17.35 137 LYS B C 1
ATOM 2447 O O . LYS B 1 137 ? -23.96 26.015 10.593 1 19.92 137 LYS B O 1
ATOM 2453 N N . LEU B 1 138 ? -21.97 24.961 10.485 1 17.5 138 LEU B N 1
ATOM 2454 C CA . LEU B 1 138 ? -21.45 25.868 9.467 1 17.42 138 LEU B CA 1
ATOM 2455 C C . LEU B 1 138 ? -22.175 25.687 8.141 1 17.19 138 LEU B C 1
ATOM 2456 O O . LEU B 1 138 ? -22.462 26.67 7.449 1 17 138 LEU B O 1
ATOM 2461 N N . GLU B 1 139 ? -22.485 24.441 7.773 1 17.22 139 GLU B N 1
ATOM 2462 C CA . GLU B 1 139 ? -23.27 24.21 6.563 1 17.04 139 GLU B CA 1
ATOM 2463 C C . GLU B 1 139 ? -24.642 24.862 6.667 1 16.83 139 GLU B C 1
ATOM 2464 O O . GLU B 1 139 ? -25.103 25.524 5.728 1 21.36 139 GLU B O 1
ATOM 2470 N N . GLU B 1 140 ? -25.311 24.688 7.812 1 16.9 140 GLU B N 1
ATOM 2471 C CA . GLU B 1 140 ? -26.635 25.283 7.982 1 16.72 140 GLU B CA 1
ATOM 2472 C C . GLU B 1 140 ? -26.573 26.805 7.918 1 16.48 140 GLU B C 1
ATOM 2473 O O . GLU B 1 140 ? -27.431 27.447 7.294 1 16.25 140 GLU B O 1
ATOM 2479 N N . MET B 1 141 ? -25.562 27.402 8.557 1 16.57 141 MET B N 1
ATOM 2480 C CA . MET B 1 141 ? -25.447 28.856 8.532 1 16.42 141 MET B CA 1
ATOM 2481 C C . MET B 1 141 ? -25.146 29.368 7.131 1 16.29 141 MET B C 1
ATOM 2482 O O . MET B 1 141 ? -25.673 30.408 6.721 1 17.92 141 MET B O 1
ATOM 2487 N N . THR B 1 142 ? -24.294 28.662 6.382 1 16.42 142 THR B N 1
ATOM 2488 C CA . THR B 1 142 ? -24.019 29.077 5.012 1 16.3 142 THR B CA 1
ATOM 2489 C C . THR B 1 142 ? -25.278 29.001 4.16 1 16.01 142 THR B C 1
ATOM 2490 O O . THR B 1 142 ? -25.527 29.881 3.327 1 19.92 142 THR B O 1
ATOM 2494 N N . ASP B 1 143 ? -26.096 27.966 4.369 1 16.03 143 ASP B N 1
ATOM 2495 C CA . ASP B 1 143 ? -27.351 27.862 3.627 1 15.84 143 ASP B CA 1
ATOM 2496 C C . ASP B 1 143 ? -28.283 29.024 3.958 1 15.61 143 ASP B C 1
ATOM 2497 O O . ASP B 1 143 ? -28.876 29.636 3.059 1 15.5 143 ASP B O 1
ATOM 2502 N N . LYS B 1 144 ? -28.424 29.342 5.249 1 15.67 144 LYS B N 1
ATOM 2503 C CA . LYS B 1 144 ? -29.276 30.465 5.639 1 15.45 144 LYS B CA 1
ATOM 2504 C C . LYS B 1 144 ? -28.772 31.774 5.047 1 15.27 144 LYS B C 1
ATOM 2505 O O . LYS B 1 144 ? -29.566 32.603 4.579 1 15.01 144 LYS B O 1
ATOM 2511 N N . TYR B 1 145 ? -27.453 31.986 5.075 1 15.46 145 TYR B N 1
ATOM 2512 C CA . TYR B 1 145 ? -26.886 33.213 4.53 1 15.4 145 TYR B CA 1
ATOM 2513 C C . TYR B 1 145 ? -27.148 33.319 3.036 1 15.18 145 TYR B C 1
ATOM 2514 O O . TYR B 1 145 ? -27.532 34.381 2.539 1 14.97 145 TYR B O 1
ATOM 2523 N N . THR B 1 146 ? -26.921 32.229 2.298 1 17.47 146 THR B N 1
ATOM 2524 C CA . THR B 1 146 ? -27.176 32.254 0.861 1 15.03 146 THR B CA 1
ATOM 2525 C C . THR B 1 146 ? -28.642 32.539 0.573 1 14.73 146 THR B C 1
ATOM 2526 O O . THR B 1 146 ? -28.962 33.32 -0.329 1 26.91 146 THR B O 1
ATOM 2530 N N . LYS B 1 147 ? -29.547 31.938 1.35 1 14.77 147 LYS B N 1
ATOM 2531 C CA . LYS B 1 147 ? -30.975 32.184 1.158 1 14.55 147 LYS B CA 1
ATOM 2532 C C . LYS B 1 147 ? -31.318 33.657 1.358 1 15.95 147 LYS B C 1
ATOM 2533 O O . LYS B 1 147 ? -31.939 34.289 0.489 1 18.78 147 LYS B O 1
ATOM 2539 N N . VAL B 1 148 ? -30.924 34.224 2.504 1 24.77 148 VAL B N 1
ATOM 2540 C CA . VAL B 1 148 ? -31.291 35.611 2.782 1 14.2 148 VAL B CA 1
ATOM 2541 C C . VAL B 1 148 ? -30.587 36.563 1.825 1 14.11 148 VAL B C 1
ATOM 2542 O O . VAL B 1 148 ? -31.143 37.603 1.458 1 13.86 148 VAL B O 1
ATOM 2546 N N . LYS B 1 149 ? -29.374 36.227 1.38 1 14.33 149 LYS B N 1
ATOM 2547 C CA . LYS B 1 149 ? -28.691 37.081 0.418 1 14.31 149 LYS B CA 1
ATOM 2548 C C . LYS B 1 149 ? -29.379 37.032 -0.938 1 21.8 149 LYS B C 1
ATOM 2549 O O . LYS B 1 149 ? -29.45 38.047 -1.638 1 18.38 149 LYS B O 1
ATOM 2555 N N . ALA B 1 150 ? -29.899 35.864 -1.324 1 19.83 150 ALA B N 1
ATOM 2556 C CA . ALA B 1 150 ? -30.669 35.778 -2.559 1 13.68 150 ALA B CA 1
ATOM 2557 C C . ALA B 1 150 ? -31.935 36.618 -2.468 1 14.38 150 ALA B C 1
ATOM 2558 O O . ALA B 1 150 ? -32.289 37.328 -3.416 1 23 150 ALA B O 1
ATOM 2560 N N . GLU B 1 151 ? -32.622 36.561 -1.324 1 17.49 151 GLU B N 1
ATOM 2561 C CA . GLU B 1 151 ? -33.813 37.39 -1.148 1 13.16 151 GLU B CA 1
ATOM 2562 C C . GLU B 1 151 ? -33.464 38.876 -1.178 1 13.01 151 GLU B C 1
ATOM 2563 O O . GLU B 1 151 ? -34.208 39.688 -1.746 1 12.72 151 GLU B O 1
ATOM 2569 N N . LEU B 1 152 ? -32.331 39.25 -0.581 1 13.24 152 LEU B N 1
ATOM 2570 C CA . LEU B 1 152 ? -31.923 40.651 -0.576 1 13.22 152 LEU B CA 1
ATOM 2571 C C . LEU B 1 152 ? -31.539 41.123 -1.973 1 13.11 152 LEU B C 1
ATOM 2572 O O . LEU B 1 152 ? -31.861 42.25 -2.362 1 15.06 152 LEU B O 1
ATOM 2577 N N . ASP B 1 153 ? -30.847 40.283 -2.743 1 15.61 153 ASP B N 1
ATOM 2578 C CA . ASP B 1 153 ? -30.547 40.635 -4.127 1 13.12 153 ASP B CA 1
ATOM 2579 C C . ASP B 1 153 ? -31.826 40.768 -4.941 1 12.7 153 ASP B C 1
ATOM 2580 O O . ASP B 1 153 ? -31.936 41.654 -5.797 1 16.82 153 ASP B O 1
ATOM 2585 N N . GLU B 1 154 ? -32.807 39.901 -4.676 1 16.64 154 GLU B N 1
ATOM 2586 C CA . GLU B 1 154 ? -34.096 40.001 -5.354 1 17.24 154 GLU B CA 1
ATOM 2587 C C . GLU B 1 154 ? -34.766 41.338 -5.063 1 12.02 154 GLU B C 1
ATOM 2588 O O . GLU B 1 154 ? -35.232 42.023 -5.982 1 18.17 154 GLU B O 1
ATOM 2594 N N . VAL B 1 155 ? -34.822 41.729 -3.787 1 12.31 155 VAL B N 1
ATOM 2595 C CA . VAL B 1 155 ? -35.486 42.989 -3.461 1 11.89 155 VAL B CA 1
ATOM 2596 C C . VAL B 1 155 ? -34.683 44.174 -3.99 1 11.89 155 VAL B C 1
ATOM 2597 O O . VAL B 1 155 ? -35.261 45.181 -4.413 1 15.74 155 VAL B O 1
ATOM 2601 N N . HIS B 1 156 ? -33.351 44.066 -4.024 1 16.27 156 HIS B N 1
ATOM 2602 C CA . HIS B 1 156 ? -32.535 45.136 -4.59 1 13.39 156 HIS B CA 1
ATOM 2603 C C . HIS B 1 156 ? -32.828 45.32 -6.074 1 13.64 156 HIS B C 1
ATOM 2604 O O . HIS B 1 156 ? -33.015 46.447 -6.549 1 16.07 156 HIS B O 1
ATOM 2611 N N . GLN B 1 157 ? -32.861 44.219 -6.826 1 15.98 157 GLN B N 1
ATOM 2612 C CA . GLN B 1 157 ? -33.149 44.315 -8.252 1 12.33 157 GLN B CA 1
ATOM 2613 C C . GLN B 1 157 ? -34.569 44.809 -8.495 1 18.15 157 GLN B C 1
ATOM 2614 O O . GLN B 1 157 ? -34.815 45.56 -9.445 1 27.27 157 GLN B O 1
ATOM 2620 N N . ALA B 1 158 ? -35.517 44.404 -7.645 1 16.25 158 ALA B N 1
ATOM 2621 C CA . ALA B 1 158 ? -36.888 44.881 -7.796 1 12.88 158 ALA B CA 1
ATOM 2622 C C . ALA B 1 158 ? -36.981 46.379 -7.535 1 11.82 158 ALA B C 1
ATOM 2623 O O . ALA B 1 158 ? -37.747 47.085 -8.202 1 12.51 158 ALA B O 1
ATOM 2625 N N . LEU B 1 159 ? -36.21 46.882 -6.568 1 19.88 159 LEU B N 1
ATOM 2626 C CA . LEU B 1 159 ? -36.198 48.318 -6.305 1 15.36 159 LEU B CA 1
ATOM 2627 C C . LEU B 1 159 ? -35.516 49.079 -7.435 1 24.78 159 LEU B C 1
ATOM 2628 O O . LEU B 1 159 ? -35.933 50.19 -7.783 1 24.42 159 LEU B O 1
ATOM 2633 N N . GLU B 1 160 ? -34.464 48.499 -8.017 1 22.11 160 GLU B N 1
ATOM 2634 C CA . GLU B 1 160 ? -33.795 49.153 -9.138 1 22.54 160 GLU B CA 1
ATOM 2635 C C . GLU B 1 160 ? -34.672 49.169 -10.384 1 17.5 160 GLU B C 1
ATOM 2636 O O . GLU B 1 160 ? -34.603 50.117 -11.176 1 13.46 160 GLU B O 1
ATOM 2642 N N . ASP B 1 161 ? -35.504 48.146 -10.571 1 21.68 161 ASP B N 1
ATOM 2643 C CA . ASP B 1 161 ? -36.351 48.048 -11.753 1 21.02 161 ASP B CA 1
ATOM 2644 C C . ASP B 1 161 ? -37.605 48.912 -11.672 1 22.69 161 ASP B C 1
ATOM 2645 O O . ASP B 1 161 ? -38.436 48.848 -12.585 1 19.85 161 ASP B O 1
ATOM 2650 N N . LEU B 1 162 ? -37.765 49.712 -10.622 1 25.32 162 LEU B N 1
ATOM 2651 C CA . LEU B 1 162 ? -38.938 50.573 -10.5 1 26.35 162 LEU B CA 1
ATOM 2652 C C . LEU B 1 162 ? -38.879 51.747 -11.47 1 29.64 162 LEU B C 1
ATOM 2653 O O . LEU B 1 162 ? -39.901 52.164 -12.016 1 33.06 162 LEU B O 1
#

Solvent-accessible surface area: 23539 Å² total; per-residue (Å²): 146,120,143,48,150,101,108,19,90,57,19,124,61,81,9,91,73,0,53,58,88,0,111,61,6,60,39,97,18,125,97,13,74,114,93,26,60,104,43,65,130,67,63,84,59,14,30,159,110,17,113,54,10,71,65,99,24,95,82,7,88,106,53,8,118,69,24,131,118,105,5,97,97,31,67,118,55,118,86,94,4,105,71,20,49,166,92,35,110,114,23,77,96,74,28,102,63,25,57,111,94,29,174,88,13,75,79,98,38,142,74,12,57,66,86,3,100,134,44,71,176,93,3,78,54,1,67,145,63,67,80,81,12,56,103,105,20,114,107,29,41,76,87,53,82,131,16,73,57,86,1,67,120,29,84,113,59,79,137,116,178,166,120,136,70,150,89,94,70,75,58,12,161,56,92,14,63,135,9,32,56,114,0,110,57,1,74,51,92,21,149,107,18,72,102,73,15,56,93,50,73,116,87,60,102,58,28,33,128,140,9,113,22,20,70,64,103,27,126,122,30,98,125,45,1,120,107,16,97,79,78,13,87,84,13,70,121,22,86,71,88,11,83,63,26,48,150,91,10,108,106,28,79,119,66,26,110,71,47,34,155,85,15,165,85,18,53,96,96,22,129,102,20,29,95,90,0,94,106,18,70,156,83,8,80,60,14,48,153,58,49,73,82,33,63,97,91,22,106,95,22,39,94,89,44,80,126,8,72,61,76,1,71,125,19,76,99,55,76,132,101,192

Foldseek 3Di:
DVVVVVVVVVVVVVVVVVVVVVVVVVVVVVVVVVVVVVVVVVVVVVVVVVVVVVVVVVVVVVVVVVCVVVCVVCVVVVVVVVVVVVVVVVVVVVVVVVVVVVVVVVVVVVVVVVVVVVVVVVVVVVVVVVVVVVVVVVVVVVVVVVVVVVVVVVVVVVVVD/DVVVVVVVVVVVVVVVVVVVVVVVVVVVVVVVVVVVVVVVVVVVVVVVVVVVVVVVVVVVVVVVVVVVVVVVVVVVVVVVVVVVVVVVVVVVVVVVVVVVVVVVVVVVVVVVVVVVVVVVVVVVVVVVVVVVVVVVVVVVVVVVVVVVVVVVVVVVVVVVD

Organism: Schizosaccharomyces pombe (strain 972 / ATCC 24843) (NCBI:txid284812)

Secondary structure (DSSP, 8-state):
-HHHHHHHHHHHHHHHHHHHHHHHHHHHHHHHHHHHHHHHHHHHHHHHHHHHHHHHHHHHHHHHHHHHHHHHHHHHHHHHHHHHHHHHHHHHHHHHHHHHHHHHHHHHHHHHHHHHHHHHHHHHHHHHHHHHHHHHHHHHHHHHHHHHHHHHHHHHHHH--/-HHHHHHHHHHHHHHHHHHHHHHHHHHHHHHHHHHHHHHHHHHHHHHHHHHHHHHHHHHHHHHHHHHHHHHHHHHHHHHHHHHHHHHHHHHHHHHHHHHHHHHHHHHHHHHHHHHHHHHHHHHHHHHHHHHHHHHHHHHHHHHHHHHHHHHHHHHHHHHT-

Radius of gyration: 68.09 Å; Cα contacts (8 Å, |Δi|>4): 214; chains: 2; bounding box: 138×173×109 Å

GO terms:
  GO:0110085 mitotic actomyosin contractile ring (C, IDA)
  GO:0051015 actin filament binding (F, IDA)
  GO:1990819 mating projection actin fusion focus (C, IDA)
  GO:0032153 cell division site (C, IDA)
  GO:0043332 mating projection tip (C, IDA)
  GO:0070648 formin-nucleated actin cable (C, IDA)
  GO:0005884 actin filament (C, IDA)
  GO:0003786 actin lateral binding (F, IDA)
  GO:0030479 actin cortical patch (C, IDA)
  GO:1990819 mating projection actin fusion focus (C, EXP)
  GO:1903475 mitotic actomyosin contractile ring assembly (P, EXP)
  GO:1904600 mating projection actin fusion focus assembly (P, TAS)
  GO:0000755 cytogamy (P, IMP)
  GO:0005737 cytoplasm (C, HDA)
  GO:0044396 actin cortical patch organization (P, IMP)
  GO:1902404 mitotic actomyosin contractile ring contraction (P, IMP)
  GO:0000281 mitotic cytokinesis (P, IMP)

Sequence (322 aa):
MDKLREKINAARAETDEAVARAEAAEAKLKEVELQLSLKEQEYESLSRKSEAAESQLEELEEETKQLRLKADNEDIQKTEAEQLSRKVELLEEELETNDKLLRETTEKMRQTDVKAEHFERRVQSLERERDDMEQKLEEMTDKYTKVKAELDEVHQALEDLMDKLREKINAARAETDEAVARAEAAEAKLKEVELQLSLKEQEYESLSRKSEAAESQLEELEEETKQLRLKADNEDIQKTEAEQLSRKVELLEEELETNDKLLRETTEKMRQTDVKAEHFERRVQSLERERDDMEQKLEEMTDKYTKVKAELDEVHQALEDL

InterPro domains:
  IPR000533 Tropomyosin [PF00261] (1-89)
  IPR000533 Tropomyosin [PF00261] (96-161)
  IPR000533 Tropomyosin [PR00194] (12-40)
  IPR000533 Tropomyosin [PR00194] (42-65)
  IPR000533 Tropomyosin [PR00194] (108-133)

B-factor: mean 45.56, std 21.34, range [10.35, 134.66]